Protein AF-0000000083108765 (afdb_homodimer)

Solvent-accessible surface area (backbone atoms only — not comparable to full-atom values): 11760 Å² total; per-residue (Å²): 131,57,72,62,56,26,50,52,50,25,29,51,32,47,40,52,40,37,63,71,65,36,39,59,50,19,48,83,36,72,55,53,65,84,75,46,88,46,57,81,59,52,39,64,34,60,69,62,44,67,76,46,40,84,76,44,55,69,42,57,31,51,49,42,23,50,55,33,4,50,77,40,27,59,67,12,24,50,46,31,43,74,72,68,33,48,18,54,33,48,52,42,67,45,39,56,70,73,57,25,48,34,66,19,41,38,42,64,16,55,74,68,132,131,56,74,62,56,27,49,52,49,25,30,51,32,47,42,51,42,37,62,72,64,37,39,59,49,19,48,84,37,74,56,53,65,85,75,46,90,47,54,82,59,53,38,63,33,59,72,63,44,68,76,45,41,84,77,45,55,70,41,56,31,50,49,43,22,51,52,32,4,50,76,40,26,58,68,13,24,50,46,31,44,75,73,66,34,46,19,54,34,47,52,42,67,43,40,55,70,75,57,24,47,33,66,20,41,38,42,63,17,56,74,68,133

Structure (mmCIF, N/CA/C/O backbone):
data_AF-0000000083108765-model_v1
#
loop_
_entity.id
_entity.type
_entity.pdbx_description
1 polymer 'Uncharacterized protein'
#
loop_
_atom_site.group_PDB
_atom_site.id
_atom_site.type_symbol
_atom_site.label_atom_id
_atom_site.label_alt_id
_atom_site.label_comp_id
_atom_site.label_asym_id
_atom_site.label_entity_id
_atom_site.label_seq_id
_atom_site.pdbx_PDB_ins_code
_atom_site.Cartn_x
_atom_site.Cartn_y
_atom_site.Cartn_z
_atom_site.occupancy
_atom_site.B_iso_or_equiv
_atom_site.auth_seq_id
_atom_site.auth_comp_id
_atom_site.auth_asym_id
_atom_site.auth_atom_id
_atom_site.pdbx_PDB_model_num
ATOM 1 N N . MET A 1 1 ? -8.836 -9.25 18.344 1 46.81 1 MET A N 1
ATOM 2 C CA . MET A 1 1 ? -8.43 -7.918 18.781 1 46.81 1 MET A CA 1
ATOM 3 C C . MET A 1 1 ? -9.578 -6.926 18.641 1 46.81 1 MET A C 1
ATOM 5 O O . MET A 1 1 ? -10.281 -6.91 17.641 1 46.81 1 MET A O 1
ATOM 9 N N . SER A 1 2 ? -9.945 -6.273 19.797 1 53.59 2 SER A N 1
ATOM 10 C CA . SER A 1 2 ? -11.172 -5.48 19.828 1 53.59 2 SER A CA 1
ATOM 11 C C . SER A 1 2 ? -11.109 -4.32 18.844 1 53.59 2 SER A C 1
ATOM 13 O O . SER A 1 2 ? -10.016 -3.861 18.484 1 53.59 2 SER A O 1
ATOM 15 N N . ALA A 1 3 ? -12.141 -4.062 18.203 1 57.69 3 ALA A N 1
ATOM 16 C CA . ALA A 1 3 ? -12.336 -2.893 17.344 1 57.69 3 ALA A CA 1
ATOM 17 C C . ALA A 1 3 ? -11.617 -1.674 17.906 1 57.69 3 ALA A C 1
ATOM 19 O O . ALA A 1 3 ? -11.023 -0.895 17.172 1 57.69 3 ALA A O 1
ATOM 20 N N . ARG A 1 4 ? -11.562 -1.629 19.172 1 54.81 4 ARG A N 1
ATOM 21 C CA . ARG A 1 4 ? -10.953 -0.491 19.859 1 54.81 4 ARG A CA 1
ATOM 22 C C . ARG A 1 4 ? -9.438 -0.51 19.719 1 54.81 4 ARG A C 1
ATOM 24 O O . ARG A 1 4 ? -8.812 0.538 19.531 1 54.81 4 ARG A O 1
ATOM 31 N N . PHE A 1 5 ? -8.883 -1.653 19.891 1 54.59 5 PHE A N 1
ATOM 32 C CA . PHE A 1 5 ? -7.441 -1.816 19.75 1 54.59 5 PHE A CA 1
ATOM 33 C C . PHE A 1 5 ? -6.98 -1.427 18.359 1 54.59 5 PHE A C 1
ATOM 35 O O . PHE A 1 5 ? -5.957 -0.756 18.188 1 54.59 5 PHE A O 1
ATOM 42 N N . TYR A 1 6 ? -7.719 -1.697 17.422 1 59.69 6 TYR A N 1
ATOM 43 C CA . TYR A 1 6 ? -7.402 -1.366 16.031 1 59.69 6 TYR A CA 1
ATOM 44 C C . TYR A 1 6 ? -7.504 0.136 15.789 1 59.69 6 TYR A C 1
ATOM 46 O O . TYR A 1 6 ? -6.66 0.721 15.109 1 59.69 6 TYR A O 1
ATOM 54 N N . ASP A 1 7 ? -8.406 0.619 16.578 1 73.75 7 ASP A N 1
ATOM 55 C CA . ASP A 1 7 ? -8.594 2.059 16.422 1 73.75 7 ASP A CA 1
ATOM 56 C C . ASP A 1 7 ? -7.406 2.832 16.984 1 73.75 7 ASP A C 1
ATOM 58 O O . ASP A 1 7 ? -6.91 3.77 16.359 1 73.75 7 ASP A O 1
ATOM 62 N N . GLU A 1 8 ? -6.953 2.332 18.078 1 80.12 8 GLU A N 1
ATOM 63 C CA . GLU A 1 8 ? -5.828 3.018 18.703 1 80.12 8 GLU A CA 1
ATOM 64 C C . GLU A 1 8 ? -4.543 2.818 17.906 1 80.12 8 GLU A C 1
ATOM 66 O O . GLU A 1 8 ? -3.748 3.748 17.75 1 80.12 8 GLU A O 1
ATOM 71 N N . THR A 1 9 ? -4.402 1.636 17.422 1 83.19 9 THR A N 1
ATOM 72 C CA . THR A 1 9 ? -3.188 1.327 16.672 1 83.19 9 THR A CA 1
ATOM 73 C C . THR A 1 9 ? -3.154 2.1 15.359 1 83.19 9 THR A C 1
ATOM 75 O O . THR A 1 9 ? -2.104 2.598 14.953 1 83.19 9 THR A O 1
ATOM 78 N N . VAL A 1 10 ? -4.336 2.152 1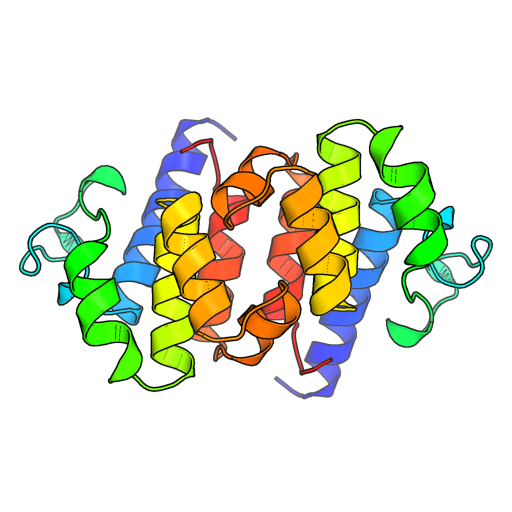4.781 1 85.94 10 VAL A N 1
ATOM 79 C CA . VAL A 1 10 ? -4.406 2.883 13.523 1 85.94 10 VAL A CA 1
ATOM 80 C C . VAL A 1 10 ? -4.137 4.367 13.766 1 85.94 10 VAL A C 1
ATOM 82 O O . VAL A 1 10 ? -3.451 5.02 12.977 1 85.94 10 VAL A O 1
ATOM 85 N N . PHE A 1 11 ? -4.691 4.855 14.875 1 88.75 11 PHE A N 1
ATOM 86 C CA . PHE A 1 11 ? -4.488 6.266 15.18 1 88.75 11 PHE A CA 1
ATOM 87 C C . PHE A 1 11 ? -3.018 6.559 15.445 1 88.75 11 PHE A C 1
ATOM 89 O O . PHE A 1 11 ? -2.49 7.574 14.984 1 88.75 11 PHE A O 1
ATOM 96 N N . GLN A 1 12 ? -2.348 5.73 16.094 1 91.19 12 GLN A N 1
ATOM 97 C CA . GLN A 1 12 ? -0.932 5.938 16.375 1 91.19 12 GLN A CA 1
ATOM 98 C C . GLN A 1 12 ? -0.112 5.945 15.086 1 91.19 12 GLN A C 1
ATOM 100 O O . GLN A 1 12 ? 0.776 6.781 14.914 1 91.19 12 GLN A O 1
ATOM 105 N N . ALA A 1 13 ? -0.396 5.023 14.273 1 92.94 13 ALA A N 1
ATOM 106 C CA . ALA A 1 13 ? 0.299 4.984 12.992 1 92.94 13 ALA A CA 1
ATOM 107 C C . ALA A 1 13 ? 0.001 6.238 12.172 1 92.94 13 ALA A C 1
ATOM 109 O O . ALA A 1 13 ? 0.901 6.809 11.547 1 92.94 13 ALA A O 1
ATOM 110 N N . TRP A 1 14 ? -1.279 6.629 12.203 1 94.75 14 TRP A N 1
ATOM 111 C CA . TRP A 1 14 ? -1.677 7.832 11.484 1 94.75 14 TRP A CA 1
ATOM 112 C C . TRP A 1 14 ? -0.98 9.062 12.047 1 94.75 14 TRP A C 1
ATOM 114 O O . TRP A 1 14 ? -0.473 9.898 11.297 1 94.75 14 TRP A O 1
ATOM 124 N N . GLN A 1 15 ? -0.927 9.156 13.32 1 94.56 15 GLN A N 1
ATOM 125 C CA . GLN A 1 15 ? -0.279 10.273 14 1 94.56 15 GLN A CA 1
ATOM 126 C C . GLN A 1 15 ? 1.201 10.352 13.641 1 94.56 15 GLN A C 1
ATOM 128 O O . GLN A 1 15 ? 1.725 11.438 13.367 1 94.56 15 GLN A O 1
ATOM 133 N N . ARG A 1 16 ? 1.853 9.297 13.664 1 95 16 ARG A N 1
ATOM 134 C CA . ARG A 1 16 ? 3.254 9.242 13.258 1 95 16 ARG A CA 1
ATOM 135 C C . ARG A 1 16 ? 3.426 9.688 11.812 1 95 16 ARG A C 1
ATOM 137 O O . ARG A 1 16 ? 4.352 10.438 11.492 1 95 16 ARG A O 1
ATOM 144 N N . GLY A 1 17 ? 2.521 9.211 10.969 1 97.06 17 GLY A N 1
ATOM 145 C CA . GLY A 1 17 ? 2.549 9.641 9.578 1 97.06 17 GLY A CA 1
ATOM 146 C C . GLY A 1 17 ? 2.416 11.141 9.414 1 97.06 17 GLY A C 1
ATOM 147 O O . GLY A 1 17 ? 3.148 11.758 8.633 1 97.06 17 GLY A O 1
ATOM 148 N N . VAL A 1 18 ? 1.531 11.703 10.188 1 97.25 18 VAL A N 1
ATOM 149 C CA . VAL A 1 18 ? 1.302 13.141 10.133 1 97.25 18 VAL A CA 1
ATOM 150 C C . VAL A 1 18 ? 2.559 13.883 10.586 1 97.25 18 VAL A C 1
ATOM 152 O O . VAL A 1 18 ? 2.943 14.883 9.984 1 97.25 18 VAL A O 1
ATOM 155 N N . GLU A 1 19 ? 3.197 13.367 11.547 1 96.62 19 GLU A N 1
ATOM 156 C CA . GLU A 1 19 ? 4.434 13.977 12.031 1 96.62 19 GLU A CA 1
ATOM 157 C C . GLU A 1 19 ? 5.52 13.953 10.961 1 96.62 19 GLU A C 1
ATOM 159 O O . GLU A 1 19 ? 6.223 14.945 10.766 1 96.62 19 GLU A O 1
ATOM 164 N N . ILE A 1 20 ? 5.621 12.922 10.273 1 97.25 20 ILE A N 1
ATOM 165 C CA . ILE A 1 20 ? 6.66 12.75 9.266 1 97.25 20 ILE A CA 1
ATOM 166 C C . ILE A 1 20 ? 6.312 13.562 8.023 1 97.25 20 ILE A C 1
ATOM 168 O O . ILE A 1 20 ? 7.18 14.234 7.453 1 97.25 20 ILE A O 1
ATOM 172 N N . ALA A 1 21 ? 5.051 13.5 7.578 1 97.69 21 ALA A N 1
ATOM 173 C CA . ALA A 1 21 ? 4.609 14.18 6.359 1 97.69 21 ALA A CA 1
ATOM 174 C C . ALA A 1 21 ? 4.637 15.695 6.531 1 97.69 21 ALA A C 1
ATOM 176 O O . ALA A 1 21 ? 4.828 16.438 5.562 1 97.69 21 ALA A O 1
ATOM 177 N N . GLY A 1 22 ? 4.43 16.156 7.832 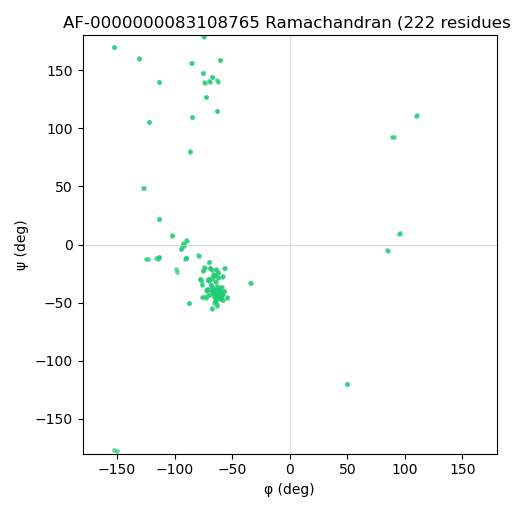1 96.75 22 GLY A N 1
ATOM 178 C CA . GLY A 1 22 ? 4.301 17.562 8.141 1 96.75 22 GLY A CA 1
ATOM 179 C C . GLY A 1 22 ? 2.898 17.953 8.555 1 96.75 22 GLY A C 1
ATOM 180 O O . GLY A 1 22 ? 1.974 17.953 7.742 1 96.75 22 GLY A O 1
ATOM 181 N N . PRO A 1 23 ? 2.746 18.312 9.828 1 96.19 23 PRO A N 1
ATOM 182 C CA . PRO A 1 23 ? 1.417 18.625 10.359 1 96.19 23 PRO A CA 1
ATOM 183 C C . PRO A 1 23 ? 0.715 19.734 9.586 1 96.19 23 PRO A C 1
ATOM 185 O O . PRO A 1 23 ? -0.516 19.812 9.602 1 96.19 23 PRO A O 1
ATOM 188 N N . ARG A 1 24 ? 1.434 20.547 8.859 1 96.25 24 ARG A N 1
ATOM 189 C CA . ARG A 1 24 ? 0.85 21.656 8.117 1 96.25 24 ARG A CA 1
ATOM 190 C C . ARG A 1 24 ? -0.102 21.156 7.039 1 96.25 24 ARG A C 1
ATOM 192 O O . ARG A 1 24 ? -0.976 21.906 6.582 1 96.25 24 ARG A O 1
ATOM 199 N N . TRP A 1 25 ? 0.009 19.953 6.605 1 97.81 25 TRP A N 1
ATOM 200 C CA . TRP A 1 25 ? -0.788 19.391 5.516 1 97.81 25 TRP A CA 1
ATOM 201 C C . TRP A 1 25 ? -2.074 18.766 6.043 1 97.81 25 TRP A C 1
ATOM 203 O O . TRP A 1 25 ? -2.869 18.219 5.273 1 97.81 25 TRP A O 1
ATOM 213 N N . PHE A 1 26 ? -2.32 18.859 7.328 1 97.56 26 PHE A N 1
ATOM 214 C CA . PHE A 1 26 ? -3.451 18.156 7.93 1 97.56 26 PHE A CA 1
ATOM 215 C C . PHE A 1 26 ? -4.262 19.109 8.805 1 97.56 26 PHE A C 1
ATOM 217 O O . PHE A 1 26 ? -3.766 20.156 9.227 1 97.56 26 PHE A O 1
ATOM 224 N N . ALA A 1 27 ? -5.492 18.688 9.047 1 95.69 27 ALA A N 1
ATOM 225 C CA . ALA A 1 27 ? -6.43 19.438 9.867 1 95.69 27 ALA A CA 1
ATOM 226 C C . ALA A 1 27 ? -6.492 20.906 9.422 1 95.69 27 ALA A C 1
ATOM 228 O O . ALA A 1 27 ? -6.785 21.188 8.258 1 95.69 27 ALA A O 1
ATOM 229 N N . ASP A 1 28 ? -6.18 21.859 10.266 1 93.88 28 ASP A N 1
ATOM 230 C CA . ASP A 1 28 ? -6.199 23.281 9.898 1 93.88 28 ASP A CA 1
ATOM 231 C C . ASP A 1 28 ? -4.785 23.797 9.648 1 93.88 28 ASP A C 1
ATOM 233 O O . ASP A 1 28 ? -4.59 24.984 9.414 1 93.88 28 ASP A O 1
ATOM 237 N N . GLY A 1 29 ? -3.857 22.922 9.633 1 92.62 29 GLY A N 1
ATOM 238 C CA . GLY A 1 29 ? -2.471 23.281 9.383 1 92.62 29 GLY A CA 1
ATOM 239 C C . GLY A 1 29 ? -1.739 23.75 10.625 1 92.62 29 GLY A C 1
ATOM 240 O O . GLY A 1 29 ? -0.524 23.953 10.594 1 92.62 29 GLY A O 1
ATOM 241 N N . GLN A 1 30 ? -2.436 23.859 11.719 1 90 30 GLN A N 1
ATOM 242 C CA . GLN A 1 30 ? -1.841 24.391 12.938 1 90 30 GLN A CA 1
ATOM 243 C C . GLN A 1 30 ? -1.987 23.422 14.102 1 90 30 GLN A C 1
ATOM 245 O O . GLN A 1 30 ? -1.311 23.547 15.125 1 90 30 GLN A O 1
ATOM 250 N N . THR A 1 31 ? -2.818 22.438 13.859 1 87 31 THR A N 1
ATOM 251 C CA . THR A 1 31 ? -3.09 21.469 14.914 1 87 31 THR A CA 1
ATOM 252 C C . THR A 1 31 ? -1.891 20.547 15.117 1 87 31 THR A C 1
ATOM 254 O O . THR A 1 31 ? -1.344 20 14.156 1 87 31 THR A O 1
ATOM 257 N N . SER A 1 32 ? -1.481 20.484 16.297 1 89.12 32 SER A N 1
ATOM 258 C CA . SER A 1 32 ? -0.425 19.531 16.625 1 89.12 32 SER A CA 1
ATOM 259 C C . SER A 1 32 ? -0.953 18.109 16.641 1 89.12 32 SER A C 1
ATOM 261 O O . SER A 1 32 ? -2.031 17.844 17.172 1 89.12 32 SER A O 1
ATOM 263 N N . PRO A 1 33 ? -0.128 17.203 16.078 1 89.19 33 PRO A N 1
ATOM 264 C CA . PRO A 1 33 ? -0.551 15.797 16.109 1 89.19 33 PRO A CA 1
ATOM 265 C C . PRO A 1 33 ? -0.78 15.281 17.531 1 89.19 33 PRO A C 1
ATOM 267 O O . PRO A 1 33 ? -1.647 14.438 17.75 1 89.19 33 PRO A O 1
ATOM 270 N N . ASP A 1 34 ? -0.105 15.852 18.453 1 90.06 34 ASP A N 1
ATOM 271 C CA . ASP A 1 34 ? -0.181 15.383 19.844 1 90.06 34 ASP A CA 1
ATOM 272 C C . ASP A 1 34 ? -1.509 15.773 20.484 1 90.06 34 ASP A C 1
ATOM 274 O O . ASP A 1 34 ? -1.932 15.172 21.469 1 90.06 34 ASP A O 1
ATOM 278 N N . SER A 1 35 ? -2.129 16.719 19.938 1 89.75 35 SER A N 1
ATOM 279 C CA . SER A 1 35 ? -3.379 17.203 20.516 1 89.75 35 SER A CA 1
ATOM 280 C C . SER A 1 35 ? -4.578 16.453 19.938 1 89.75 35 SER A C 1
ATOM 282 O O . SER A 1 35 ? -5.691 16.578 20.453 1 89.75 35 SER A O 1
ATOM 284 N N . ALA A 1 36 ? -4.336 15.727 18.906 1 89.62 36 ALA A N 1
ATOM 285 C CA . ALA A 1 36 ? -5.418 14.984 18.266 1 89.62 36 ALA A CA 1
ATOM 286 C C . ALA A 1 36 ? -5.809 13.758 19.078 1 89.62 36 ALA A C 1
ATOM 288 O O . ALA A 1 36 ? -4.961 13.148 19.734 1 89.62 36 ALA A O 1
ATOM 289 N N . THR A 1 37 ? -7.102 13.461 18.984 1 87 37 THR A N 1
ATOM 290 C CA . THR A 1 37 ? -7.594 12.32 19.75 1 87 37 THR A CA 1
ATOM 291 C C . THR A 1 37 ? -8.039 11.203 18.812 1 87 37 THR A C 1
ATOM 293 O O . THR A 1 37 ? -8.328 10.086 19.25 1 87 37 THR A O 1
ATOM 296 N N . SER A 1 38 ? -8.117 11.531 17.562 1 86.25 38 SER A N 1
ATOM 297 C CA . SER A 1 38 ? -8.43 10.531 16.547 1 86.25 38 SER A CA 1
ATOM 298 C C . SER A 1 38 ? -7.852 10.914 15.195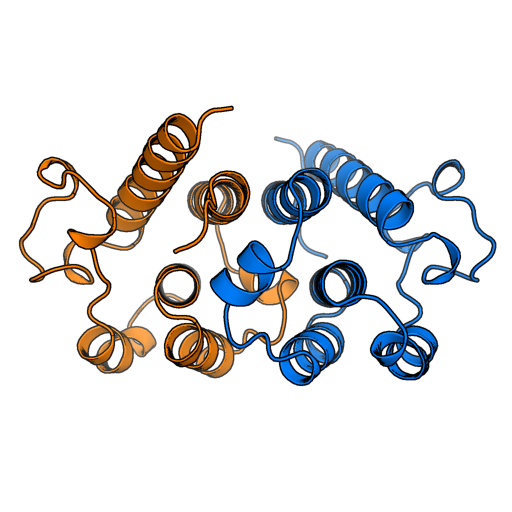 1 86.25 38 SER A C 1
ATOM 300 O O . SER A 1 38 ? -7.406 12.055 15.008 1 86.25 38 SER A O 1
ATOM 302 N N . LYS A 1 39 ? -7.918 9.961 14.281 1 84.12 39 LYS A N 1
ATOM 303 C CA . LYS A 1 39 ? -7.438 10.219 12.922 1 84.12 39 LYS A CA 1
ATOM 304 C C . LYS A 1 39 ? -8.297 11.273 12.227 1 84.12 39 LYS A C 1
ATOM 306 O O . LYS A 1 39 ? -7.805 12.016 11.375 1 84.12 39 LYS A O 1
ATOM 311 N N . TRP A 1 40 ? -9.594 11.43 12.617 1 88.56 40 TRP A N 1
ATOM 312 C CA . TRP A 1 40 ? -10.5 12.375 11.992 1 88.56 40 TRP A CA 1
ATOM 313 C C . TRP A 1 40 ? -10.109 13.812 12.32 1 88.56 40 TRP A C 1
ATOM 315 O O . TRP A 1 40 ? -10.406 14.734 11.562 1 88.56 40 TRP A O 1
ATOM 325 N N . ASP A 1 41 ? -9.359 13.914 13.383 1 91.5 41 ASP A N 1
ATOM 326 C CA . ASP A 1 41 ? -8.867 15.227 13.781 1 91.5 41 ASP A CA 1
ATOM 327 C C . ASP A 1 41 ? -7.676 15.656 12.93 1 91.5 41 ASP A C 1
ATOM 329 O O . ASP A 1 41 ? -7.27 16.812 12.961 1 91.5 41 ASP A O 1
ATOM 333 N N . LEU A 1 42 ? -7.168 14.703 12.133 1 94.06 42 LEU A N 1
ATOM 334 C CA . LEU A 1 42 ? -5.977 14.945 11.328 1 94.06 42 LEU A CA 1
ATOM 335 C C . LEU A 1 42 ? -6.23 14.609 9.859 1 94.06 42 LEU A C 1
ATOM 337 O O . LEU A 1 42 ? -5.441 13.898 9.234 1 94.06 42 LEU A O 1
ATOM 341 N N . SER A 1 43 ? -7.344 15.141 9.398 1 95.69 43 SER A N 1
ATOM 342 C CA . SER A 1 43 ? -7.688 14.938 7.992 1 95.69 43 SER A CA 1
ATOM 343 C C . SER A 1 43 ? -6.746 15.711 7.078 1 95.69 43 SER A C 1
ATOM 345 O O . SER A 1 43 ? -6.367 16.844 7.383 1 95.69 43 SER A O 1
ATOM 347 N N . PRO A 1 44 ? -6.348 15.102 5.938 1 97.56 44 PRO A N 1
ATOM 348 C CA . PRO A 1 44 ? -5.461 15.812 5.012 1 97.56 44 PRO A CA 1
ATOM 349 C C . PRO A 1 44 ? -6.137 17.016 4.352 1 97.56 44 PRO A C 1
ATOM 351 O O . PRO A 1 44 ? -7.328 16.953 4.031 1 97.56 44 PRO A O 1
ATOM 354 N N . ARG A 1 45 ? -5.371 18.031 4.152 1 97.69 45 ARG A N 1
ATOM 355 C CA . ARG A 1 45 ? -5.801 19.188 3.393 1 97.69 45 ARG A CA 1
ATOM 356 C C . ARG A 1 45 ? -5.566 19 1.898 1 97.69 45 ARG A C 1
ATOM 358 O O . ARG A 1 45 ? -4.664 19.609 1.32 1 97.69 45 ARG A O 1
ATOM 365 N N . VAL A 1 46 ? -6.438 18.297 1.288 1 98 46 VAL A N 1
ATOM 366 C CA . VAL A 1 46 ? -6.242 17.734 -0.043 1 98 46 VAL A CA 1
ATOM 367 C C . VAL A 1 46 ? -5.992 18.859 -1.049 1 98 46 VAL A C 1
ATOM 369 O O . VAL A 1 46 ? -5.078 18.766 -1.871 1 98 46 VAL A O 1
ATOM 372 N N . ASP A 1 47 ? -6.785 19.922 -0.996 1 97.31 47 ASP A N 1
ATOM 373 C CA . ASP A 1 47 ? -6.637 21.016 -1.963 1 97.31 47 ASP A CA 1
ATOM 374 C C . ASP A 1 47 ? -5.273 21.688 -1.823 1 97.31 47 ASP A C 1
ATOM 376 O O . ASP A 1 47 ? -4.617 21.984 -2.824 1 97.31 47 ASP A O 1
ATOM 380 N N . GLU A 1 48 ? -4.895 21.891 -0.624 1 97.56 48 GLU A N 1
ATOM 381 C CA . GLU A 1 48 ? -3.586 22.484 -0.387 1 97.56 48 GLU A CA 1
ATOM 382 C C . GLU A 1 48 ? -2.459 21.562 -0.822 1 97.56 48 GLU A C 1
ATOM 384 O O . GLU A 1 48 ? -1.473 22 -1.414 1 97.56 48 GLU A O 1
ATOM 389 N N . ILE A 1 49 ? -2.602 20.328 -0.532 1 98.31 49 ILE A N 1
ATOM 390 C CA . ILE A 1 49 ? -1.603 19.328 -0.904 1 98.31 49 ILE A CA 1
ATOM 391 C C . ILE A 1 49 ? -1.486 19.25 -2.426 1 98.31 49 ILE A C 1
ATOM 393 O O . ILE A 1 49 ? -0.381 19.281 -2.971 1 98.31 49 ILE A O 1
ATOM 397 N N . ARG A 1 50 ? -2.578 19.219 -3.072 1 98 50 ARG A N 1
ATOM 398 C CA . ARG A 1 50 ? -2.6 19.141 -4.527 1 98 50 ARG A CA 1
ATOM 399 C C . ARG A 1 50 ? -1.838 20.312 -5.152 1 98 50 ARG A C 1
ATOM 401 O O . ARG A 1 50 ? -1.1 20.125 -6.121 1 98 50 ARG A O 1
ATOM 408 N N . SER A 1 51 ? -2.002 21.484 -4.582 1 97.44 51 SER A N 1
ATOM 409 C CA . SER A 1 51 ? -1.396 22.688 -5.137 1 97.44 51 SER A CA 1
ATOM 410 C C . SER A 1 51 ? 0.101 22.734 -4.848 1 97.44 51 SER A C 1
ATOM 412 O O . SER A 1 51 ? 0.867 23.328 -5.605 1 97.44 51 SER A O 1
ATOM 414 N N . ALA A 1 52 ? 0.547 22.047 -3.844 1 96.94 52 ALA A N 1
ATOM 415 C CA . ALA A 1 52 ? 1.906 22.25 -3.355 1 96.94 52 ALA A CA 1
ATOM 416 C C . ALA A 1 52 ? 2.768 21.016 -3.564 1 96.94 52 ALA A C 1
ATOM 418 O O . ALA A 1 52 ? 3.994 21.078 -3.457 1 96.94 52 ALA A O 1
ATOM 419 N N . ILE A 1 53 ? 2.184 19.875 -3.902 1 97.12 53 ILE A N 1
ATOM 420 C CA . ILE A 1 53 ? 2.873 18.594 -3.824 1 97.12 53 ILE A CA 1
ATOM 421 C C . ILE A 1 53 ? 4.016 18.547 -4.836 1 97.12 53 ILE A C 1
ATOM 423 O O . ILE A 1 53 ? 5.039 17.906 -4.605 1 97.12 53 ILE A O 1
ATOM 427 N N . GLY A 1 54 ? 3.924 19.297 -5.871 1 95.81 54 GLY A N 1
ATOM 428 C CA . GLY A 1 54 ? 4.949 19.359 -6.898 1 95.81 54 GLY A CA 1
ATOM 429 C C . GLY A 1 54 ? 6.223 20.031 -6.434 1 95.81 54 GLY A C 1
ATOM 430 O O . GLY A 1 54 ? 7.273 19.906 -7.07 1 95.81 54 GLY A O 1
ATOM 431 N N . TRP A 1 55 ? 6.211 20.766 -5.301 1 96.25 55 TRP A N 1
ATOM 432 C CA . TRP A 1 55 ? 7.371 21.469 -4.762 1 96.25 55 TRP A CA 1
ATOM 433 C C . TRP A 1 55 ? 8.148 20.578 -3.801 1 96.25 55 TRP A C 1
ATOM 435 O O . TRP A 1 55 ? 9.281 20.891 -3.428 1 96.25 55 TRP A O 1
ATOM 445 N N . LEU A 1 56 ? 7.629 19.469 -3.393 1 97.44 56 LEU A N 1
ATOM 446 C CA . LEU A 1 56 ? 8.242 18.578 -2.422 1 97.44 56 LEU A CA 1
ATOM 447 C C . LEU A 1 56 ? 9.211 17.609 -3.107 1 97.44 56 LEU A C 1
ATOM 449 O O . LEU A 1 56 ? 9.109 17.391 -4.316 1 97.44 56 LEU A O 1
ATOM 453 N N . SER A 1 57 ? 10.172 17.109 -2.322 1 97.38 57 SER A N 1
ATOM 454 C CA . SER A 1 57 ? 11.016 16.047 -2.869 1 97.38 57 SER A CA 1
ATOM 455 C C . SER A 1 57 ? 10.188 14.82 -3.256 1 97.38 57 SER A C 1
ATOM 457 O O . SER A 1 57 ? 9.062 14.648 -2.773 1 97.38 57 SER A O 1
ATOM 459 N N . SER A 1 58 ? 10.688 14.039 -4.078 1 96.5 58 SER A N 1
ATOM 460 C CA . SER A 1 58 ? 9.969 12.859 -4.566 1 96.5 58 SER A CA 1
ATOM 461 C C . SER A 1 58 ? 9.492 11.992 -3.408 1 96.5 58 SER A C 1
ATOM 463 O O . SER A 1 58 ? 8.336 11.562 -3.385 1 96.5 58 SER A O 1
ATOM 465 N N . GLY A 1 59 ? 10.375 11.719 -2.385 1 97.31 59 GLY A N 1
ATOM 466 C CA . GLY A 1 59 ?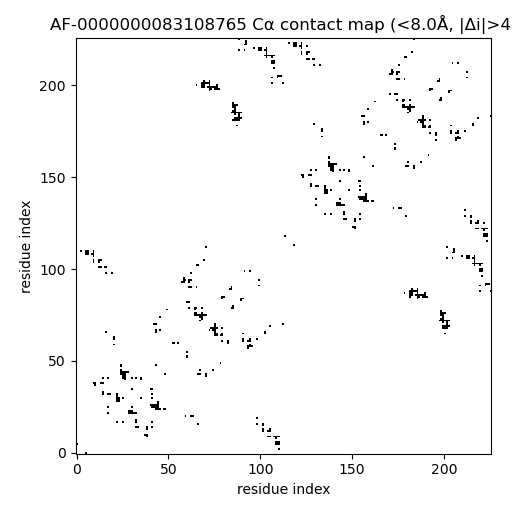 10.016 10.898 -1.237 1 97.31 59 GLY A CA 1
ATOM 467 C C . GLY A 1 59 ? 8.945 11.531 -0.366 1 97.31 59 GLY A C 1
ATOM 468 O O . GLY A 1 59 ? 8.023 10.844 0.088 1 97.31 59 GLY A O 1
ATOM 469 N N . GLU A 1 60 ? 9.102 12.828 -0.153 1 98.44 60 GLU A N 1
ATOM 470 C CA . GLU A 1 60 ? 8.117 13.539 0.653 1 98.44 60 GLU A CA 1
ATOM 471 C C . GLU A 1 60 ? 6.754 13.578 -0.039 1 98.44 60 GLU A C 1
ATOM 473 O O . GLU A 1 60 ? 5.723 13.336 0.594 1 98.44 60 GLU A O 1
ATOM 478 N N . ALA A 1 61 ? 6.793 13.867 -1.317 1 98.75 61 ALA A N 1
ATOM 479 C CA . ALA A 1 61 ? 5.559 13.945 -2.098 1 98.75 61 ALA A CA 1
ATOM 480 C C . ALA A 1 61 ? 4.848 12.602 -2.145 1 98.75 61 ALA A C 1
ATOM 482 O O . ALA A 1 61 ? 3.639 12.516 -1.921 1 98.75 61 ALA A O 1
ATOM 483 N N . MET A 1 62 ? 5.57 11.562 -2.357 1 98.62 62 MET A N 1
ATOM 484 C CA . MET A 1 62 ? 5.004 10.219 -2.443 1 98.62 62 MET A CA 1
ATOM 485 C C . MET A 1 62 ? 4.383 9.805 -1.114 1 98.62 62 MET A C 1
ATOM 487 O O . MET A 1 62 ? 3.291 9.234 -1.085 1 98.62 62 MET A O 1
ATOM 491 N N . PHE A 1 63 ? 5.105 10.117 -0.077 1 98.56 63 PHE A N 1
ATOM 492 C CA . PHE A 1 63 ? 4.598 9.758 1.24 1 98.56 63 PHE A CA 1
ATOM 493 C C . PHE A 1 63 ? 3.301 10.5 1.543 1 98.56 63 PHE A C 1
ATOM 495 O O . PHE A 1 63 ? 2.332 9.898 2.014 1 98.56 63 PHE A O 1
ATOM 502 N N . LEU A 1 64 ? 3.33 11.766 1.292 1 98.75 64 LEU A N 1
ATOM 503 C CA . LEU A 1 64 ? 2.146 12.586 1.538 1 98.75 64 LEU A CA 1
ATOM 504 C C . LEU A 1 64 ? 0.962 12.086 0.717 1 98.75 64 LEU A C 1
ATOM 506 O O . LEU A 1 64 ? -0.146 11.945 1.238 1 98.75 64 LEU A O 1
ATOM 510 N N . ALA A 1 65 ? 1.184 11.781 -0.543 1 98.75 65 ALA A N 1
ATOM 511 C CA . ALA A 1 65 ? 0.128 11.242 -1.396 1 98.75 65 ALA A CA 1
ATOM 512 C C . ALA A 1 65 ? -0.391 9.914 -0.854 1 98.75 65 ALA A C 1
ATOM 514 O O . ALA A 1 65 ? -1.594 9.648 -0.893 1 98.75 65 ALA A O 1
ATOM 515 N N . ALA A 1 66 ? 0.5 9.07 -0.379 1 98.38 66 ALA A N 1
ATOM 516 C CA . ALA A 1 66 ? 0.104 7.793 0.208 1 98.38 66 ALA A CA 1
ATOM 517 C C . ALA A 1 66 ? -0.762 8.008 1.447 1 98.38 66 ALA A C 1
ATOM 519 O O . ALA A 1 66 ? -1.773 7.324 1.628 1 98.38 66 ALA A O 1
ATOM 520 N N . MET A 1 67 ? -0.383 8.961 2.297 1 97.88 67 MET A N 1
ATOM 521 C CA . MET A 1 67 ? -1.196 9.297 3.461 1 97.88 67 MET A CA 1
ATOM 522 C C . MET A 1 67 ? -2.598 9.727 3.039 1 97.88 67 MET A C 1
ATOM 524 O O . MET A 1 67 ? -3.592 9.234 3.576 1 97.88 67 MET A O 1
ATOM 528 N N . VAL A 1 68 ? -2.662 10.578 2.094 1 97.88 68 VAL A N 1
ATOM 529 C CA . VAL A 1 68 ? -3.959 11.039 1.608 1 97.88 68 VAL A CA 1
ATOM 530 C C . VAL A 1 68 ? -4.77 9.852 1.092 1 97.88 68 VAL A C 1
ATOM 532 O O . VAL A 1 68 ? -5.965 9.742 1.368 1 97.88 68 VAL A O 1
ATOM 535 N N . SER A 1 69 ? -4.137 8.969 0.371 1 96.94 69 SER A N 1
ATOM 536 C CA . SER A 1 69 ? -4.812 7.848 -0.268 1 96.94 69 SER A CA 1
ATOM 537 C C . SER A 1 69 ? -5.395 6.891 0.768 1 96.94 69 SER A C 1
ATOM 539 O O . SER A 1 69 ? -6.363 6.184 0.491 1 96.94 69 SER A O 1
ATOM 541 N N . PHE A 1 70 ? -4.805 6.848 2 1 95.12 70 PHE A N 1
ATOM 542 C CA . PHE A 1 70 ? -5.352 6.023 3.07 1 95.12 70 PHE A CA 1
ATOM 543 C C . PHE A 1 70 ? -6.582 6.68 3.686 1 95.12 70 PHE A C 1
ATOM 545 O O . PHE A 1 70 ? -7.461 5.992 4.215 1 95.12 70 PHE A O 1
ATOM 552 N N . TYR A 1 71 ? -6.559 7.992 3.654 1 93.56 71 TYR A N 1
ATOM 553 C CA . TYR A 1 71 ? -7.672 8.719 4.254 1 93.56 71 TYR A CA 1
ATOM 554 C C . TYR A 1 71 ? -8.797 8.922 3.242 1 93.56 71 TYR A C 1
ATOM 556 O O . TYR A 1 71 ? -9.969 8.703 3.559 1 93.56 71 TYR A O 1
ATOM 564 N N . ASN A 1 72 ? -8.398 9.422 2.088 1 93.88 72 ASN A N 1
ATOM 565 C CA . ASN A 1 72 ? -9.258 9.648 0.933 1 93.88 72 ASN A CA 1
ATOM 566 C C . ASN A 1 72 ? -8.766 8.891 -0.295 1 93.88 72 ASN A C 1
ATOM 568 O O . ASN A 1 72 ? -7.867 9.359 -1.001 1 93.88 72 ASN A O 1
ATOM 572 N N . SER A 1 73 ? -9.445 7.855 -0.621 1 94.44 73 SER A N 1
ATOM 573 C CA . SER A 1 73 ? -8.945 6.945 -1.645 1 94.44 73 SER A CA 1
ATOM 574 C C . SER A 1 73 ? -8.844 7.637 -3 1 94.44 73 SER A C 1
ATOM 576 O O . SER A 1 73 ? -7.785 7.625 -3.631 1 94.44 73 SER A O 1
ATOM 578 N N . GLU A 1 74 ? -9.844 8.258 -3.482 1 96 74 GLU A N 1
ATOM 579 C CA . GLU A 1 74 ? -9.914 8.766 -4.852 1 96 74 GLU A CA 1
ATOM 580 C C . GLU A 1 74 ? -8.922 9.906 -5.062 1 96 74 GLU A C 1
ATOM 582 O O . GLU A 1 74 ? -8.016 9.805 -5.891 1 96 74 GLU A O 1
ATOM 587 N N . PRO A 1 75 ? -8.984 10.93 -4.258 1 96.88 75 PRO A N 1
ATOM 588 C CA . PRO A 1 75 ? -8 11.992 -4.504 1 96.88 75 PRO A CA 1
ATOM 589 C C . PRO A 1 75 ? -6.574 11.555 -4.184 1 96.88 75 PRO A C 1
ATOM 591 O O . PRO A 1 75 ? -5.629 11.992 -4.844 1 96.88 75 PRO A O 1
ATOM 594 N N . GLY A 1 76 ? -6.422 10.727 -3.164 1 97.69 76 GLY A N 1
ATOM 595 C CA . GLY A 1 76 ? -5.102 10.195 -2.863 1 97.69 76 GLY A CA 1
ATOM 596 C C . GLY A 1 76 ? -4.527 9.352 -3.986 1 97.69 76 GLY A C 1
ATOM 597 O O . GLY A 1 76 ? -3.338 9.453 -4.297 1 97.69 76 GLY A O 1
ATOM 598 N N . GLY A 1 77 ? -5.398 8.562 -4.57 1 97.19 77 GLY A N 1
ATOM 599 C CA . GLY A 1 77 ? -4.973 7.781 -5.723 1 97.19 77 GLY A CA 1
ATOM 600 C C . GLY A 1 77 ? -4.586 8.641 -6.91 1 97.19 77 GLY A C 1
ATOM 601 O O . GLY A 1 77 ? -3.623 8.336 -7.617 1 97.19 77 GLY A O 1
ATOM 602 N N . GLU A 1 78 ? -5.312 9.672 -7.129 1 97.31 78 GLU A N 1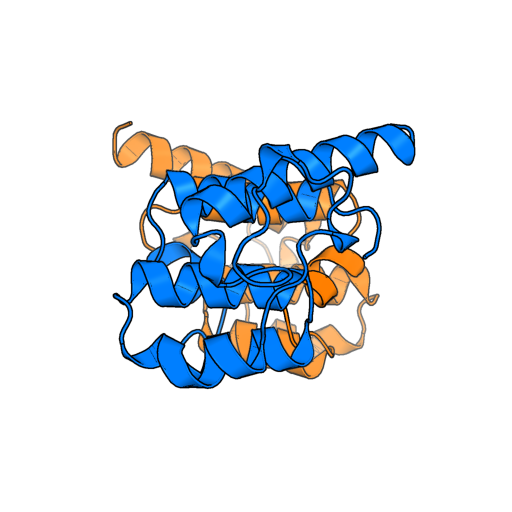
ATOM 603 C CA . GLU A 1 78 ? -4.984 10.609 -8.195 1 97.31 78 GLU A CA 1
ATOM 604 C C . GLU A 1 78 ? -3.623 11.25 -7.969 1 97.31 78 GLU A C 1
ATOM 606 O O . GLU A 1 78 ? -2.838 11.406 -8.906 1 97.31 78 GLU A O 1
ATOM 611 N N . LEU A 1 79 ? -3.402 11.633 -6.742 1 98.31 79 LEU A N 1
ATOM 612 C CA . LEU A 1 79 ? -2.113 12.227 -6.406 1 98.31 79 LEU A CA 1
ATOM 613 C C . LEU A 1 79 ? -0.978 11.242 -6.652 1 98.31 79 LEU A C 1
ATOM 615 O O . LEU A 1 79 ? 0.046 11.602 -7.238 1 98.31 79 LEU A O 1
ATOM 619 N N . LEU A 1 80 ? -1.168 9.992 -6.254 1 98.19 80 LEU A N 1
ATOM 620 C CA . LEU A 1 80 ? -0.156 8.961 -6.457 1 98.19 80 LEU A CA 1
ATOM 621 C C . LEU A 1 80 ? 0.154 8.789 -7.941 1 98.19 80 LEU A C 1
ATOM 623 O O . LEU A 1 80 ? 1.321 8.766 -8.336 1 98.19 80 LEU A O 1
ATOM 627 N N . ARG A 1 81 ? -0.847 8.758 -8.734 1 96.94 81 ARG A N 1
ATOM 628 C CA . ARG A 1 81 ? -0.658 8.578 -10.172 1 96.94 81 ARG A CA 1
ATOM 629 C C . ARG A 1 81 ? 0.023 9.797 -10.789 1 96.94 81 ARG A C 1
ATOM 631 O O . ARG A 1 81 ? 0.856 9.664 -11.688 1 96.94 81 ARG A O 1
ATOM 638 N N . SER A 1 82 ? -0.365 10.953 -10.336 1 97.12 82 SER A N 1
ATOM 639 C CA . SER A 1 82 ? 0.24 12.164 -10.867 1 97.12 82 SER A CA 1
ATOM 640 C C . SER A 1 82 ? 1.737 12.211 -10.578 1 97.12 82 SER A C 1
ATOM 642 O O . SER A 1 82 ? 2.49 12.883 -11.281 1 97.12 82 SER A O 1
ATOM 644 N N . LEU A 1 83 ? 2.139 11.484 -9.531 1 98 83 LEU A N 1
ATOM 645 C CA . LEU A 1 83 ? 3.547 11.438 -9.148 1 98 83 LEU A CA 1
ATOM 646 C C . LEU A 1 83 ? 4.254 10.258 -9.805 1 98 83 LEU A C 1
ATOM 648 O O . LEU A 1 83 ? 5.418 9.992 -9.516 1 98 83 LEU A O 1
ATOM 652 N N . GLY A 1 84 ? 3.541 9.516 -10.594 1 96.69 84 GLY A N 1
ATOM 653 C CA . GLY A 1 84 ? 4.133 8.43 -11.352 1 96.69 84 GLY A CA 1
ATOM 654 C C . GLY A 1 84 ? 4.016 7.082 -10.656 1 96.69 84 GLY A C 1
ATOM 655 O O . GLY A 1 84 ? 4.637 6.105 -11.078 1 96.69 84 GLY A O 1
ATOM 656 N N . ALA A 1 85 ? 3.236 7 -9.547 1 96.81 85 ALA A N 1
ATOM 657 C CA . ALA A 1 85 ? 3.014 5.711 -8.891 1 96.81 85 ALA A CA 1
ATOM 658 C C . ALA A 1 85 ? 1.868 4.949 -9.555 1 96.81 85 ALA A C 1
ATOM 660 O O . ALA A 1 85 ? 0.698 5.289 -9.359 1 96.81 85 ALA A O 1
ATOM 661 N N . ASN A 1 86 ? 2.234 3.893 -10.234 1 94.62 86 ASN A N 1
ATOM 662 C CA . ASN A 1 86 ? 1.229 3.084 -10.914 1 94.62 86 ASN A CA 1
ATOM 663 C C . ASN A 1 86 ? 0.841 1.861 -10.086 1 94.62 86 ASN A C 1
ATOM 665 O O . ASN A 1 86 ? -0.253 1.318 -10.25 1 94.62 86 ASN A O 1
ATOM 669 N N . GLY A 1 87 ? 1.701 1.485 -9.25 1 94.25 87 GLY A N 1
ATOM 670 C CA . GLY A 1 87 ? 1.479 0.34 -8.383 1 94.25 87 GLY A CA 1
ATOM 671 C C . GLY A 1 87 ? 2.197 0.453 -7.051 1 94.25 87 GLY A C 1
ATOM 672 O O . GLY A 1 87 ? 2.926 1.419 -6.812 1 94.25 87 GLY A O 1
ATOM 673 N N . LEU A 1 88 ? 2.09 -0.551 -6.238 1 95.56 88 LEU A N 1
ATOM 674 C CA . LEU A 1 88 ? 2.568 -0.531 -4.859 1 95.56 88 LEU A CA 1
ATOM 675 C C . LEU A 1 88 ? 4.094 -0.521 -4.816 1 95.56 88 LEU A C 1
ATOM 677 O O . LEU A 1 88 ? 4.688 0.079 -3.916 1 95.56 88 LEU A O 1
ATOM 681 N N . SER A 1 89 ? 4.762 -1.089 -5.773 1 94.25 89 SER A N 1
ATOM 682 C CA . SER A 1 89 ? 6.223 -1.097 -5.777 1 94.25 89 SER A CA 1
ATOM 683 C C . SER A 1 89 ? 6.781 0.306 -5.988 1 94.25 89 SER A C 1
ATOM 685 O O . SER A 1 89 ? 7.828 0.651 -5.438 1 94.25 89 SER A O 1
ATOM 687 N N . ASP A 1 90 ? 6.094 1.082 -6.812 1 95.69 90 ASP A N 1
ATOM 688 C CA . ASP A 1 90 ? 6.535 2.451 -7.059 1 95.69 90 ASP A CA 1
ATOM 689 C C . ASP A 1 90 ? 6.496 3.279 -5.777 1 95.69 90 ASP A C 1
ATOM 691 O O . ASP A 1 90 ? 7.383 4.105 -5.539 1 95.69 90 ASP A O 1
ATOM 695 N N . ILE A 1 91 ? 5.434 3.041 -5 1 96.38 91 ILE A N 1
ATOM 696 C CA . ILE A 1 91 ? 5.297 3.75 -3.732 1 96.38 91 ILE A CA 1
ATOM 697 C C . ILE A 1 91 ? 6.418 3.334 -2.785 1 96.38 91 ILE A C 1
ATOM 699 O O . ILE A 1 91 ? 7.152 4.184 -2.27 1 96.38 91 ILE A O 1
ATOM 703 N N . ALA A 1 92 ? 6.605 2.066 -2.633 1 94 92 ALA A N 1
ATOM 704 C CA . ALA A 1 92 ? 7.609 1.546 -1.708 1 94 92 ALA A CA 1
ATOM 705 C C . ALA A 1 92 ? 9.008 2.006 -2.104 1 94 92 ALA A C 1
ATOM 707 O O . ALA A 1 92 ? 9.82 2.359 -1.244 1 94 92 ALA A O 1
ATOM 708 N N . ALA A 1 93 ? 9.281 2.047 -3.348 1 92.62 93 ALA A N 1
ATOM 709 C CA . ALA A 1 93 ? 10.609 2.379 -3.867 1 92.62 93 ALA A CA 1
ATOM 710 C C . ALA A 1 93 ? 10.953 3.84 -3.592 1 92.62 93 ALA A C 1
ATOM 712 O O . ALA A 1 93 ? 12.125 4.203 -3.529 1 92.62 93 ALA A O 1
ATOM 713 N N . SER A 1 94 ? 9.953 4.629 -3.369 1 95.06 94 SER A N 1
ATOM 714 C CA . SER A 1 94 ? 10.156 6.07 -3.25 1 95.06 94 SER A CA 1
ATOM 715 C C . SER A 1 94 ? 10.32 6.484 -1.792 1 95.06 94 SER A C 1
ATOM 717 O O . SER A 1 94 ? 10.641 7.641 -1.503 1 95.06 94 SER A O 1
ATOM 719 N N . LEU A 1 95 ? 10.18 5.535 -0.866 1 95.81 95 LEU A N 1
ATOM 720 C CA . LEU A 1 95 ? 10.086 5.891 0.546 1 95.81 95 LEU A CA 1
ATOM 721 C C . LEU A 1 95 ? 11.305 5.379 1.313 1 95.81 95 LEU A C 1
ATOM 723 O O . LEU A 1 95 ? 11.828 4.305 1.015 1 95.81 95 LEU A O 1
ATOM 727 N N . ASP A 1 96 ? 11.766 6.207 2.217 1 94.19 96 ASP A N 1
ATOM 728 C CA . ASP A 1 96 ? 12.766 5.723 3.16 1 94.19 96 ASP A CA 1
ATOM 729 C C . ASP A 1 96 ? 12.133 4.816 4.215 1 94.19 96 ASP A C 1
ATOM 731 O O . ASP A 1 96 ? 10.922 4.594 4.207 1 94.19 96 ASP A O 1
ATOM 735 N N . GLU A 1 97 ? 12.914 4.285 5.117 1 91.69 97 GLU A N 1
ATOM 736 C CA . GLU A 1 97 ? 12.492 3.238 6.047 1 91.69 97 GLU A CA 1
ATOM 737 C C . GLU A 1 97 ? 11.398 3.736 6.984 1 91.69 97 GLU A C 1
ATOM 739 O O . GLU A 1 97 ? 10.422 3.027 7.242 1 91.69 97 GLU A O 1
ATOM 744 N N . SER A 1 98 ? 11.57 4.93 7.57 1 94.38 98 SER A N 1
ATOM 745 C CA . SER A 1 98 ? 10.586 5.465 8.508 1 94.38 98 SER A CA 1
ATOM 746 C C . SER A 1 98 ? 9.227 5.641 7.848 1 94.38 98 SER A C 1
ATOM 748 O O . SER A 1 98 ? 8.195 5.336 8.453 1 94.38 98 SER A O 1
ATOM 750 N N . ARG A 1 99 ? 9.188 6.098 6.617 1 96.62 99 ARG A N 1
ATOM 751 C CA . ARG A 1 99 ? 7.953 6.281 5.863 1 96.62 99 ARG A CA 1
ATOM 752 C C . ARG A 1 99 ? 7.348 4.941 5.465 1 96.62 99 ARG A C 1
ATOM 754 O O . ARG A 1 99 ? 6.133 4.75 5.551 1 96.62 99 ARG A O 1
ATOM 761 N N . ARG A 1 100 ? 8.211 4.023 5.113 1 95.31 100 ARG A N 1
ATOM 762 C CA . ARG A 1 100 ? 7.723 2.688 4.789 1 95.31 100 ARG A CA 1
ATOM 763 C C . ARG A 1 100 ? 7.07 2.035 6 1 95.31 100 ARG A C 1
ATOM 765 O O . ARG A 1 100 ? 6.078 1.313 5.867 1 95.31 100 ARG A O 1
ATOM 772 N N . GLN A 1 101 ? 7.57 2.264 7.145 1 94.31 101 GLN A N 1
ATOM 773 C CA . GLN A 1 101 ? 7 1.698 8.359 1 94.31 101 GLN A CA 1
ATOM 774 C C . GLN A 1 101 ? 5.578 2.207 8.586 1 94.31 101 GLN A C 1
ATOM 776 O O . GLN A 1 101 ? 4.695 1.441 8.984 1 94.31 101 GLN A O 1
ATOM 781 N N . VAL A 1 102 ? 5.355 3.416 8.352 1 94.88 102 VAL A N 1
ATOM 782 C CA . VAL A 1 102 ? 4.023 3.982 8.523 1 94.88 102 VAL A CA 1
ATOM 783 C C . VAL A 1 102 ? 3.057 3.34 7.527 1 94.88 102 VAL A C 1
ATOM 785 O O . VAL A 1 102 ? 1.962 2.914 7.906 1 94.88 102 VAL A O 1
ATOM 788 N N . ILE A 1 103 ? 3.48 3.285 6.262 1 95.25 103 ILE A N 1
ATOM 789 C CA . ILE A 1 103 ? 2.643 2.73 5.203 1 95.25 103 ILE A CA 1
ATOM 790 C C . ILE A 1 103 ? 2.357 1.259 5.492 1 95.25 103 ILE A C 1
ATOM 792 O O . ILE A 1 103 ? 1.271 0.759 5.184 1 95.25 103 ILE A O 1
ATOM 796 N N . ALA A 1 104 ? 3.289 0.615 6.191 1 93.69 104 ALA A N 1
ATOM 797 C CA . ALA A 1 104 ? 3.107 -0.784 6.574 1 93.69 104 ALA A CA 1
ATOM 798 C C . ALA A 1 104 ? 2.125 -0.914 7.734 1 93.69 104 ALA A C 1
ATOM 800 O O . ALA A 1 104 ? 1.315 -1.843 7.77 1 93.69 104 ALA A O 1
ATOM 801 N N . ASP A 1 105 ? 2.117 -0.023 8.578 1 93.5 105 ASP A N 1
ATOM 802 C CA . ASP A 1 105 ? 1.321 -0.115 9.805 1 93.5 105 ASP A CA 1
ATOM 803 C C . ASP A 1 105 ? -0.146 0.201 9.523 1 93.5 105 ASP A C 1
ATOM 805 O O . ASP A 1 105 ? -1.038 -0.346 10.18 1 93.5 105 ASP A O 1
ATOM 809 N N . LEU A 1 106 ? -0.399 0.973 8.609 1 92.75 106 LEU A N 1
ATOM 810 C CA . LEU A 1 106 ? -1.742 1.509 8.422 1 92.75 106 LEU A CA 1
ATOM 811 C C . LEU A 1 106 ? -2.699 0.421 7.945 1 92.75 106 LEU A C 1
ATOM 813 O O . LEU A 1 106 ? -3.791 0.265 8.5 1 92.75 106 LEU A O 1
ATOM 817 N N . PRO A 1 107 ? -2.316 -0.401 7.023 1 90.12 107 PRO A N 1
ATOM 818 C CA . PRO A 1 107 ? -3.238 -1.469 6.629 1 90.12 107 PRO A CA 1
ATOM 819 C C . PRO A 1 107 ? -3.512 -2.461 7.758 1 90.12 107 PRO A C 1
ATOM 821 O O . PRO A 1 107 ? -4.598 -3.041 7.824 1 90.12 107 PRO A O 1
ATOM 824 N N . LEU A 1 108 ? -2.555 -2.666 8.602 1 86.44 108 LEU A N 1
ATOM 825 C CA . LEU A 1 108 ? -2.707 -3.635 9.68 1 86.44 108 LEU A CA 1
ATOM 826 C C . LEU A 1 108 ? -3.689 -3.127 10.734 1 86.44 108 LEU A C 1
ATOM 828 O O . LEU A 1 108 ? -4.367 -3.922 11.391 1 86.44 108 LEU A O 1
ATOM 832 N N . ALA A 1 109 ? -3.666 -1.933 10.797 1 77.12 109 ALA A N 1
ATOM 833 C CA . ALA A 1 109 ? -4.512 -1.317 11.812 1 77.12 109 ALA A CA 1
ATOM 834 C C . ALA A 1 109 ? -5.875 -0.938 11.242 1 77.12 109 ALA A C 1
ATOM 836 O O . ALA A 1 109 ? -6.77 -0.51 11.977 1 77.12 109 ALA A O 1
ATOM 837 N N . TYR A 1 110 ? -5.984 -1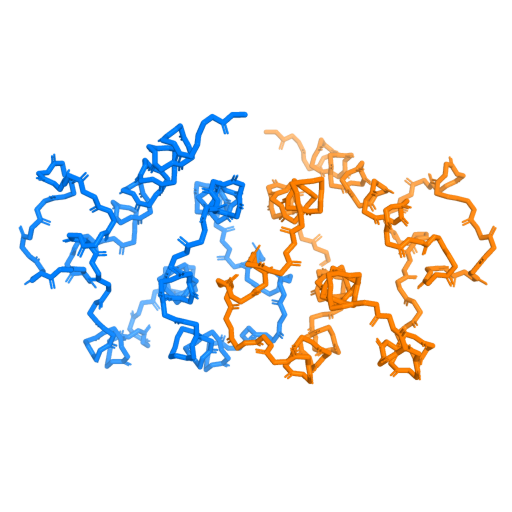.219 10 1 74.75 110 TYR A N 1
ATOM 838 C CA . TYR A 1 110 ? -7.176 -0.735 9.312 1 74.75 110 TYR A CA 1
ATOM 839 C C . TYR A 1 110 ? -8.438 -1.37 9.891 1 74.75 110 TYR A C 1
ATOM 841 O O . TYR A 1 110 ? -8.562 -2.598 9.922 1 74.75 110 TYR A O 1
ATOM 849 N N . ALA A 1 111 ? -9.188 -0.667 10.422 1 67.31 111 ALA A N 1
ATOM 850 C CA . ALA A 1 111 ? -10.461 -1.124 10.977 1 67.31 111 ALA A CA 1
ATOM 851 C C . ALA A 1 111 ? -11.641 -0.517 10.219 1 67.31 111 ALA A C 1
ATOM 853 O O . ALA A 1 111 ? -12.797 -0.694 10.609 1 67.31 111 ALA A O 1
ATOM 854 N N . GLY A 1 112 ? -11.391 -0.093 8.984 1 62.81 112 GLY A N 1
ATOM 855 C CA . GLY A 1 112 ? -12.469 0.536 8.242 1 62.81 112 GLY A CA 1
ATOM 856 C C . GLY A 1 112 ? -12.531 2.039 8.43 1 62.81 112 GLY A C 1
ATOM 857 O O . GLY A 1 112 ? -12.516 2.531 9.555 1 62.81 112 GLY A O 1
ATOM 858 N N . TRP A 1 113 ? -11.898 2.783 7.578 1 56.78 113 TRP A N 1
ATOM 859 C CA . TRP A 1 113 ? -12.07 4.23 7.648 1 56.78 113 TRP A CA 1
ATOM 860 C C . TRP A 1 113 ? -13.484 4.629 7.227 1 56.78 113 TRP A C 1
ATOM 862 O O . TRP A 1 113 ? -14.133 3.918 6.453 1 56.78 113 TRP A O 1
ATOM 872 N N . MET B 1 1 ? 20.828 -2.662 8.523 1 45.88 1 MET B N 1
ATOM 873 C CA . MET B 1 1 ? 20.359 -3.982 8.102 1 45.88 1 MET B CA 1
ATOM 874 C C . MET B 1 1 ? 20.797 -4.277 6.668 1 45.88 1 MET B C 1
ATOM 876 O O . MET B 1 1 ? 20.609 -3.441 5.781 1 45.88 1 MET B O 1
ATOM 880 N N . SER B 1 2 ? 21.609 -5.336 6.508 1 53.56 2 SER B N 1
ATOM 881 C CA . SER B 1 2 ? 22.297 -5.562 5.238 1 53.56 2 SER B CA 1
ATOM 882 C C . SER B 1 2 ? 21.297 -5.816 4.113 1 53.56 2 SER B C 1
ATOM 884 O O . SER B 1 2 ? 20.172 -6.242 4.367 1 53.56 2 SER B O 1
ATOM 886 N N . ALA B 1 3 ? 21.547 -5.324 3.004 1 56.75 3 ALA B N 1
ATOM 887 C CA . ALA B 1 3 ? 20.828 -5.594 1.763 1 56.75 3 ALA B CA 1
ATOM 888 C C . ALA B 1 3 ? 20.328 -7.039 1.72 1 56.75 3 ALA B C 1
ATOM 890 O O . ALA B 1 3 ? 19.203 -7.301 1.282 1 56.75 3 ALA B O 1
ATOM 891 N N . ARG B 1 4 ? 21.078 -7.867 2.301 1 55 4 ARG B N 1
ATOM 892 C CA . ARG B 1 4 ? 20.781 -9.297 2.287 1 55 4 ARG B CA 1
ATOM 893 C C . ARG B 1 4 ? 19.594 -9.609 3.193 1 55 4 ARG B C 1
ATOM 895 O O . ARG B 1 4 ? 18.734 -10.438 2.854 1 55 4 ARG B O 1
ATOM 902 N N . PHE B 1 5 ? 19.609 -9.055 4.355 1 54.31 5 PHE B N 1
ATOM 903 C CA . PHE B 1 5 ? 18.516 -9.242 5.309 1 54.31 5 PHE B CA 1
ATOM 904 C C . PHE B 1 5 ? 17.203 -8.773 4.719 1 54.31 5 PHE B C 1
ATOM 906 O O . PHE B 1 5 ? 16.172 -9.438 4.871 1 54.31 5 PHE B O 1
ATOM 913 N N . TYR B 1 6 ? 17.219 -7.777 3.998 1 59.16 6 TYR B N 1
ATOM 914 C CA . TYR B 1 6 ? 16.016 -7.238 3.354 1 59.16 6 TYR B CA 1
ATOM 915 C C . TYR B 1 6 ? 15.539 -8.156 2.238 1 59.16 6 TYR B C 1
ATOM 917 O O . TYR B 1 6 ? 14.336 -8.391 2.09 1 59.16 6 TYR B O 1
ATOM 925 N N . ASP B 1 7 ? 16.547 -8.758 1.735 1 73.56 7 ASP B N 1
ATOM 926 C CA . ASP B 1 7 ? 16.203 -9.664 0.645 1 73.56 7 ASP B CA 1
ATOM 927 C C . ASP B 1 7 ? 15.484 -10.906 1.171 1 73.56 7 ASP B C 1
ATOM 929 O O . ASP B 1 7 ? 14.469 -11.32 0.614 1 73.56 7 ASP B O 1
ATOM 933 N N . GLU B 1 8 ? 15.969 -11.336 2.273 1 79.88 8 GLU B N 1
ATOM 934 C CA . GLU B 1 8 ? 15.359 -12.539 2.842 1 79.88 8 GLU B CA 1
ATOM 935 C C . GLU B 1 8 ? 13.977 -12.234 3.412 1 79.88 8 GLU B C 1
ATOM 937 O O . GLU B 1 8 ? 13.055 -13.039 3.266 1 79.88 8 GLU B O 1
ATOM 942 N N . THR B 1 9 ? 13.891 -11.109 4.02 1 83.19 9 THR B N 1
ATOM 943 C CA . THR B 1 9 ? 12.617 -10.75 4.637 1 83.19 9 THR B CA 1
ATOM 944 C C . THR B 1 9 ? 11.555 -10.492 3.574 1 83.19 9 THR B C 1
ATOM 946 O O . THR B 1 9 ? 10.398 -10.891 3.74 1 83.19 9 THR B O 1
ATOM 949 N N . VAL B 1 10 ? 12.031 -9.852 2.533 1 85.69 10 VAL B N 1
ATOM 950 C CA . VAL B 1 10 ? 11.094 -9.578 1.451 1 85.69 10 VAL B CA 1
ATOM 951 C C . VAL B 1 10 ? 10.648 -10.891 0.809 1 85.69 10 VAL B C 1
ATOM 953 O O . VAL B 1 10 ? 9.477 -11.062 0.471 1 85.69 10 VAL B O 1
ATOM 956 N N . PHE B 1 11 ? 11.625 -11.781 0.655 1 88.44 11 PHE B N 1
ATOM 957 C CA . PHE B 1 11 ? 11.289 -13.062 0.04 1 88.44 11 PHE B CA 1
ATOM 958 C C . PHE B 1 11 ? 10.305 -13.844 0.906 1 88.44 11 PHE B C 1
ATOM 960 O O . PHE B 1 11 ? 9.359 -14.438 0.392 1 88.44 11 PHE B O 1
ATOM 967 N N . GLN B 1 12 ? 10.453 -13.82 2.158 1 91.12 12 GLN B N 1
ATOM 968 C CA . GLN B 1 12 ? 9.547 -14.531 3.053 1 91.12 12 GLN B CA 1
ATOM 969 C C . GLN B 1 12 ? 8.133 -13.953 2.973 1 91.12 12 GLN B C 1
ATOM 971 O O . GLN B 1 12 ? 7.156 -14.695 2.93 1 91.12 12 GLN B O 1
ATOM 976 N N . ALA B 1 13 ? 8.078 -12.695 2.992 1 92.94 13 ALA B N 1
ATOM 977 C CA . ALA B 1 13 ? 6.77 -12.055 2.861 1 92.94 13 ALA B CA 1
ATOM 978 C C . ALA B 1 13 ? 6.133 -12.383 1.514 1 92.94 13 ALA B C 1
ATOM 980 O O . ALA B 1 13 ? 4.93 -12.656 1.438 1 92.94 13 ALA B O 1
ATOM 981 N N . TRP B 1 14 ? 6.977 -12.336 0.479 1 94.75 14 TRP B N 1
ATOM 982 C CA . TRP B 1 14 ? 6.484 -12.648 -0.857 1 94.75 14 TRP B CA 1
ATOM 983 C C . TRP B 1 14 ? 6.004 -14.094 -0.931 1 94.75 14 TRP B C 1
ATOM 985 O O . TRP B 1 14 ? 4.934 -14.375 -1.479 1 94.75 14 TRP B O 1
ATOM 995 N N . GLN B 1 15 ? 6.75 -14.977 -0.371 1 94.5 15 GLN B N 1
ATOM 996 C CA . GLN B 1 15 ? 6.402 -16.391 -0.353 1 94.5 15 GLN B CA 1
ATOM 997 C C . GLN B 1 15 ? 5.078 -16.625 0.365 1 94.5 15 GLN B C 1
ATOM 999 O O . GLN B 1 15 ? 4.234 -17.391 -0.11 1 94.5 15 GLN B O 1
ATOM 1004 N N . ARG B 1 16 ? 4.898 -16.047 1.447 1 94.94 16 ARG B N 1
ATOM 1005 C CA . ARG B 1 16 ? 3.637 -16.141 2.178 1 94.94 16 ARG B CA 1
ATOM 1006 C C . ARG B 1 16 ? 2.48 -15.602 1.342 1 94.94 16 ARG B C 1
ATOM 1008 O O . ARG B 1 16 ? 1.4 -16.203 1.312 1 94.94 16 ARG B O 1
ATOM 1015 N N . GLY B 1 17 ? 2.732 -14.484 0.687 1 97.06 17 GLY B N 1
ATOM 1016 C CA . GLY B 1 17 ? 1.724 -13.93 -0.202 1 97.06 17 GLY B CA 1
ATOM 1017 C C . GLY B 1 17 ? 1.311 -14.891 -1.305 1 97.06 17 GLY B C 1
ATOM 1018 O O . GLY B 1 17 ? 0.121 -15.039 -1.588 1 97.06 17 GLY B O 1
ATOM 1019 N N . VAL B 1 18 ? 2.287 -15.539 -1.859 1 97.25 18 VAL B N 1
ATOM 1020 C CA . VAL B 1 18 ? 2.031 -16.5 -2.934 1 97.25 18 VAL B CA 1
ATOM 1021 C C . VAL B 1 18 ? 1.201 -17.656 -2.4 1 97.25 18 VAL B C 1
ATOM 1023 O O . VAL B 1 18 ? 0.27 -18.125 -3.064 1 97.25 18 VAL B O 1
ATOM 1026 N N . GLU B 1 19 ? 1.483 -18.062 -1.233 1 96.62 19 GLU B N 1
ATOM 1027 C CA . GLU B 1 19 ? 0.723 -19.156 -0.618 1 96.62 19 GLU B CA 1
ATOM 1028 C C . GLU B 1 19 ? -0.737 -18.75 -0.414 1 96.62 19 GLU B C 1
ATOM 1030 O O . GLU B 1 19 ? -1.644 -19.547 -0.688 1 96.62 19 GLU B O 1
ATOM 1035 N N . ILE B 1 20 ? -0.965 -17.609 -0.006 1 97.19 20 ILE B N 1
ATOM 1036 C CA . ILE B 1 20 ? -2.311 -17.125 0.295 1 97.19 20 ILE B CA 1
ATOM 1037 C C . ILE B 1 20 ? -3.062 -16.844 -1.004 1 97.19 20 ILE B C 1
ATOM 1039 O O . ILE B 1 20 ? -4.234 -17.203 -1.138 1 97.19 20 ILE B O 1
ATOM 1043 N N . ALA B 1 21 ? -2.404 -16.172 -1.968 1 97.69 21 ALA B N 1
ATOM 1044 C CA . ALA B 1 21 ? -3.035 -15.781 -3.227 1 97.69 21 ALA B CA 1
ATOM 1045 C C . ALA B 1 21 ? -3.357 -17 -4.082 1 97.69 21 ALA B C 1
ATOM 1047 O O . ALA B 1 21 ? -4.305 -16.984 -4.871 1 97.69 21 ALA B O 1
ATOM 1048 N N . GLY B 1 22 ? -2.529 -18.094 -3.885 1 96.81 22 GLY B N 1
ATOM 1049 C CA . GLY B 1 22 ? -2.629 -19.281 -4.715 1 96.81 22 GLY B CA 1
ATOM 1050 C C . GLY B 1 22 ? -1.451 -19.453 -5.652 1 96.81 22 GLY B C 1
ATOM 1051 O O . GLY B 1 22 ? -1.292 -18.688 -6.605 1 96.81 22 GLY B O 1
ATOM 1052 N N . PRO B 1 23 ? -0.621 -20.469 -5.387 1 96.19 23 PRO B N 1
ATOM 1053 C CA . PRO B 1 23 ? 0.6 -20.672 -6.172 1 96.19 23 PRO B CA 1
ATOM 1054 C C . PRO B 1 23 ? 0.323 -20.812 -7.668 1 96.19 23 PRO B C 1
ATOM 1056 O O . PRO B 1 23 ? 1.205 -20.547 -8.484 1 96.19 23 PRO B O 1
ATOM 1059 N N . ARG B 1 24 ? -0.876 -21.141 -8.062 1 96.25 24 ARG B N 1
ATOM 1060 C CA . ARG B 1 24 ? -1.219 -21.328 -9.469 1 96.25 24 ARG B CA 1
ATOM 1061 C C . ARG B 1 24 ? -1.073 -20.016 -10.25 1 96.25 24 ARG B C 1
ATOM 1063 O O . ARG B 1 24 ? -0.924 -20.031 -11.469 1 96.25 24 ARG B O 1
ATOM 1070 N N . TRP B 1 25 ? -1.095 -18.891 -9.617 1 97.81 25 TRP B N 1
ATOM 1071 C CA . TRP B 1 25 ? -1.055 -17.594 -10.273 1 97.81 25 TRP B CA 1
ATOM 1072 C C . TRP B 1 25 ? 0.383 -17.109 -10.445 1 97.81 25 TRP B C 1
ATOM 1074 O O . TRP B 1 25 ? 0.621 -16.016 -10.961 1 97.81 25 TRP B O 1
ATOM 1084 N N . PHE B 1 26 ? 1.344 -17.922 -10.07 1 97.56 26 PHE B N 1
ATOM 1085 C CA . PHE B 1 26 ? 2.734 -17.484 -10.07 1 97.56 26 PHE B CA 1
ATOM 1086 C C . PHE B 1 26 ? 3.621 -18.5 -10.781 1 97.56 26 PHE B C 1
ATOM 1088 O O . PHE B 1 26 ? 3.242 -19.656 -10.93 1 97.56 26 PHE B O 1
ATOM 1095 N N . ALA B 1 27 ? 4.785 -18 -11.188 1 95.75 27 ALA B N 1
ATOM 1096 C CA . ALA B 1 27 ? 5.781 -18.812 -11.891 1 95.75 27 ALA B CA 1
ATOM 1097 C C . ALA B 1 27 ? 5.145 -19.578 -13.047 1 95.75 27 ALA B C 1
ATOM 1099 O O . ALA B 1 27 ? 4.547 -18.969 -13.945 1 95.75 27 ALA B O 1
ATOM 1100 N N . ASP B 1 28 ? 5.195 -20.891 -13.07 1 93.94 28 ASP B N 1
ATOM 1101 C CA . ASP B 1 28 ? 4.598 -21.688 -14.133 1 93.94 28 ASP B CA 1
ATOM 1102 C C . ASP B 1 28 ? 3.27 -22.297 -13.688 1 93.94 28 ASP B C 1
ATOM 1104 O O . ASP B 1 28 ? 2.656 -23.078 -14.43 1 93.94 28 ASP B O 1
ATOM 1108 N N . GLY B 1 29 ? 2.82 -21.906 -12.547 1 92.81 29 GLY B N 1
ATOM 1109 C CA . GLY B 1 29 ? 1.556 -22.391 -12.016 1 92.81 29 GLY B CA 1
ATOM 1110 C C . GLY B 1 29 ? 1.685 -23.703 -11.281 1 92.81 29 GLY B C 1
ATOM 1111 O O . GLY B 1 29 ? 0.729 -24.172 -10.656 1 92.81 29 GLY B O 1
ATOM 1112 N N . GLN B 1 30 ? 2.844 -24.297 -11.297 1 90.06 30 GLN B N 1
ATOM 1113 C CA . GLN B 1 30 ? 3.037 -25.609 -10.703 1 90.06 30 GLN B CA 1
ATOM 1114 C C . GLN B 1 30 ? 4.141 -25.578 -9.648 1 90.06 30 GLN B C 1
ATOM 1116 O O . GLN B 1 30 ? 4.266 -26.5 -8.844 1 90.06 30 GLN B O 1
ATOM 1121 N N . THR B 1 31 ? 4.859 -24.484 -9.672 1 87.31 31 THR B N 1
ATOM 1122 C CA . THR B 1 31 ? 5.98 -24.359 -8.742 1 87.31 31 THR B CA 1
ATOM 1123 C C . THR B 1 31 ? 5.488 -24.141 -7.32 1 87.31 31 THR B C 1
ATOM 1125 O O . THR B 1 31 ? 4.637 -23.281 -7.078 1 87.31 31 THR B O 1
ATOM 1128 N N . SER B 1 32 ? 5.949 -24.938 -6.473 1 89.31 32 SER B N 1
ATOM 1129 C CA . SER B 1 32 ? 5.633 -24.734 -5.062 1 89.31 32 SER B CA 1
ATOM 1130 C C . SER B 1 32 ? 6.414 -23.562 -4.484 1 89.31 32 SER B C 1
ATOM 1132 O O . SER B 1 32 ? 7.605 -23.406 -4.75 1 89.31 32 SER B O 1
ATOM 1134 N N . PRO B 1 33 ? 5.695 -22.781 -3.641 1 89.44 33 PRO B N 1
ATOM 1135 C CA . PRO B 1 33 ? 6.406 -21.672 -3.002 1 89.44 33 PRO B CA 1
ATOM 1136 C C . PRO B 1 33 ? 7.605 -22.125 -2.178 1 89.44 33 PRO B C 1
ATOM 1138 O O . PRO B 1 33 ? 8.609 -21.422 -2.09 1 89.44 33 PRO B O 1
ATOM 1141 N N . ASP B 1 34 ? 7.543 -23.312 -1.682 1 90.06 34 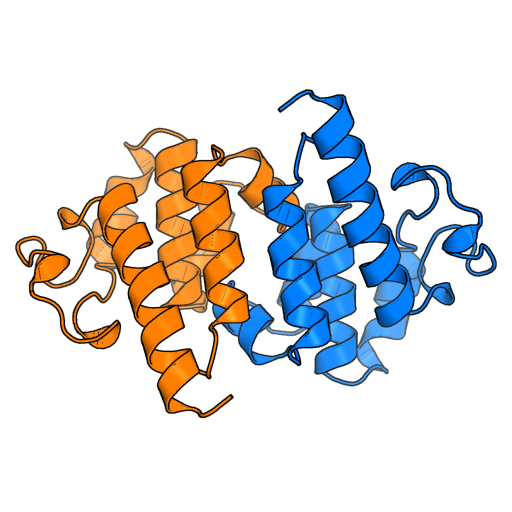ASP B N 1
ATOM 1142 C CA . ASP B 1 34 ? 8.594 -23.812 -0.809 1 90.06 34 ASP B CA 1
ATOM 1143 C C . ASP B 1 34 ? 9.852 -24.156 -1.604 1 90.06 34 ASP B C 1
ATOM 1145 O O . ASP B 1 34 ? 10.953 -24.219 -1.043 1 90.06 34 ASP B O 1
ATOM 1149 N N . SER B 1 35 ? 9.711 -24.328 -2.834 1 89.62 35 SER B N 1
ATOM 1150 C CA . SER B 1 35 ? 10.844 -24.719 -3.67 1 89.62 35 SER B CA 1
ATOM 1151 C C . SER B 1 35 ? 11.562 -23.484 -4.219 1 89.62 35 SER B C 1
ATOM 1153 O O . SER B 1 35 ? 12.664 -23.594 -4.758 1 89.62 35 SER B O 1
ATOM 1155 N N . ALA B 1 36 ? 10.93 -22.359 -4.078 1 89.44 36 ALA B N 1
ATOM 1156 C CA . ALA B 1 36 ? 11.516 -21.125 -4.59 1 89.44 36 ALA B CA 1
ATOM 1157 C C . ALA B 1 36 ? 12.648 -20.641 -3.691 1 89.44 36 ALA B C 1
ATOM 1159 O O . ALA B 1 36 ? 12.617 -20.828 -2.475 1 89.44 36 ALA B O 1
ATOM 1160 N N . THR B 1 37 ? 13.625 -20.016 -4.363 1 86.81 37 THR B N 1
ATOM 1161 C CA . THR B 1 37 ? 14.773 -19.531 -3.607 1 86.81 37 THR B CA 1
ATOM 1162 C C . THR B 1 37 ? 14.82 -18 -3.617 1 86.81 37 THR B C 1
ATOM 1164 O O . THR B 1 37 ? 15.617 -17.391 -2.904 1 86.81 37 THR B O 1
ATOM 1167 N N . SER B 1 38 ? 14 -17.453 -4.445 1 85.94 38 SER B N 1
ATOM 1168 C CA . SER B 1 38 ? 13.867 -16 -4.488 1 85.94 38 SER B CA 1
ATOM 1169 C C . SER B 1 38 ? 12.484 -15.586 -4.98 1 85.94 38 SER B C 1
ATOM 1171 O O . SER B 1 38 ? 11.734 -16.422 -5.5 1 85.94 38 SER B O 1
ATOM 1173 N N . LYS B 1 39 ? 12.227 -14.297 -4.844 1 83.62 39 LYS B N 1
ATOM 1174 C CA . LYS B 1 39 ? 10.953 -13.758 -5.324 1 83.62 39 LYS B CA 1
ATOM 1175 C C . LYS B 1 39 ? 10.852 -13.859 -6.844 1 83.62 39 LYS B C 1
ATOM 1177 O O . LYS B 1 39 ? 9.758 -14 -7.391 1 83.62 39 LYS B O 1
ATOM 1182 N N . TRP B 1 40 ? 11.992 -13.859 -7.582 1 88.25 40 TRP B N 1
ATOM 1183 C CA . TRP B 1 40 ? 12.008 -13.906 -9.039 1 88.25 40 TRP B CA 1
ATOM 1184 C C . TRP B 1 40 ? 11.531 -15.273 -9.539 1 88.25 40 TRP B C 1
ATOM 1186 O O . TRP B 1 40 ? 11.031 -15.383 -10.664 1 88.25 40 TRP B O 1
ATOM 1196 N N . ASP B 1 41 ? 11.617 -16.219 -8.641 1 91.25 41 ASP B N 1
ATOM 1197 C CA . ASP B 1 41 ? 11.148 -17.562 -8.977 1 91.25 41 ASP B CA 1
ATOM 1198 C C . ASP B 1 41 ? 9.633 -17.656 -8.875 1 91.25 41 ASP B C 1
ATOM 1200 O O . ASP B 1 41 ? 9.039 -18.625 -9.336 1 91.25 41 ASP B O 1
ATOM 1204 N N . LEU B 1 42 ? 9.023 -16.594 -8.328 1 94.06 42 LEU B N 1
ATOM 1205 C CA . LEU B 1 42 ? 7.582 -16.594 -8.102 1 94.06 42 LEU B CA 1
ATOM 1206 C C . LEU B 1 42 ? 6.938 -15.359 -8.719 1 94.06 42 LEU B C 1
ATOM 1208 O O . LEU B 1 42 ? 6.16 -14.664 -8.062 1 94.06 42 LEU B O 1
ATOM 1212 N N . SER B 1 43 ? 7.316 -15.141 -9.961 1 95.69 43 SER B N 1
ATOM 1213 C CA . SER B 1 43 ? 6.734 -14.023 -10.695 1 95.69 43 SER B CA 1
ATOM 1214 C C . SER B 1 43 ? 5.262 -14.266 -11.008 1 95.69 43 SER B C 1
ATOM 1216 O O . SER B 1 43 ? 4.871 -15.383 -11.336 1 95.69 43 SER B O 1
ATOM 1218 N N . PRO B 1 44 ? 4.426 -13.219 -10.898 1 97.56 44 PRO B N 1
ATOM 1219 C CA . PRO B 1 44 ? 3.004 -13.398 -11.203 1 97.56 44 PRO B CA 1
ATOM 1220 C C . PRO B 1 44 ? 2.752 -13.68 -12.688 1 97.56 44 PRO B C 1
ATOM 1222 O O . PRO B 1 44 ? 3.434 -13.117 -13.547 1 97.56 44 PRO B O 1
ATOM 1225 N N . ARG B 1 45 ? 1.787 -14.5 -12.93 1 97.69 45 ARG B N 1
ATOM 1226 C CA . ARG B 1 45 ? 1.307 -14.766 -14.281 1 97.69 45 ARG B CA 1
ATOM 1227 C C . ARG B 1 45 ? 0.247 -13.75 -14.695 1 97.69 45 ARG B C 1
ATOM 1229 O O . ARG B 1 45 ? -0.939 -14.07 -14.773 1 97.69 45 ARG B O 1
ATOM 1236 N N . VAL B 1 46 ? 0.688 -12.633 -15.094 1 98 46 VAL B N 1
ATOM 1237 C CA . VAL B 1 46 ? -0.142 -11.438 -15.227 1 98 46 VAL B CA 1
ATOM 1238 C C . VAL B 1 46 ? -1.262 -11.695 -16.234 1 98 46 VAL B C 1
ATOM 1240 O O . VAL B 1 46 ? -2.422 -11.367 -15.977 1 98 46 VAL B O 1
ATOM 1243 N N . ASP B 1 47 ? -0.938 -12.281 -17.375 1 97.31 47 ASP B N 1
ATOM 1244 C CA . ASP B 1 47 ? -1.949 -12.508 -18.406 1 97.31 47 ASP B CA 1
ATOM 1245 C C . ASP B 1 47 ? -3.031 -13.469 -17.906 1 97.31 47 ASP B C 1
ATOM 1247 O O . ASP B 1 47 ? -4.223 -13.234 -18.141 1 97.31 47 ASP B O 1
ATOM 1251 N N . GLU B 1 48 ? -2.611 -14.469 -17.25 1 97.56 48 GLU B N 1
ATOM 1252 C CA . GLU B 1 48 ? -3.574 -15.414 -16.703 1 97.56 48 GLU B CA 1
ATOM 1253 C C . GLU B 1 48 ? -4.418 -14.766 -15.609 1 97.56 48 GLU B C 1
ATOM 1255 O O . GLU B 1 48 ? -5.629 -14.984 -15.539 1 97.56 48 GLU B O 1
ATOM 1260 N N . ILE B 1 49 ? -3.801 -14.016 -14.781 1 98.38 49 ILE B N 1
ATOM 1261 C CA . ILE B 1 49 ? -4.492 -13.32 -13.703 1 98.38 49 ILE B CA 1
ATOM 1262 C C . ILE B 1 49 ? -5.52 -12.352 -14.281 1 98.38 49 ILE B C 1
ATOM 1264 O O . ILE B 1 49 ? -6.672 -12.328 -13.844 1 98.38 49 ILE B O 1
ATOM 1268 N N . ARG B 1 50 ? -5.125 -11.617 -15.25 1 98 50 ARG B N 1
ATOM 1269 C CA . ARG B 1 50 ? -6.012 -10.641 -15.875 1 98 50 ARG B CA 1
ATOM 1270 C C . ARG B 1 50 ? -7.27 -11.312 -16.406 1 98 50 ARG B C 1
ATOM 1272 O O . ARG B 1 50 ? -8.375 -10.766 -16.281 1 98 50 ARG B O 1
ATOM 1279 N N . SER B 1 51 ? -7.105 -12.484 -16.984 1 97.44 51 SER B N 1
ATOM 1280 C CA . SER B 1 51 ? -8.219 -13.188 -17.609 1 97.44 51 SER B CA 1
ATOM 1281 C C . SER B 1 51 ? -9.133 -13.82 -16.562 1 97.44 51 SER B C 1
ATOM 1283 O O . SER B 1 51 ? -10.328 -14 -16.812 1 97.44 51 SER B O 1
ATOM 1285 N N . ALA B 1 52 ? -8.641 -14.047 -15.383 1 96.94 52 ALA B N 1
ATOM 1286 C CA . ALA B 1 52 ? -9.383 -14.875 -14.43 1 96.94 52 ALA B CA 1
ATOM 1287 C C . ALA B 1 52 ? -9.805 -14.078 -13.203 1 96.94 52 ALA B C 1
ATOM 1289 O O . ALA B 1 52 ? -10.641 -14.523 -12.422 1 96.94 52 ALA B O 1
ATOM 1290 N N . ILE B 1 53 ? -9.281 -12.875 -13.016 1 97.19 53 ILE B N 1
ATOM 1291 C CA . ILE B 1 53 ? -9.391 -12.172 -11.734 1 97.19 53 ILE B CA 1
ATOM 1292 C C . ILE B 1 53 ? -10.844 -11.82 -11.461 1 97.19 53 ILE B C 1
ATOM 1294 O O . ILE B 1 53 ? -11.273 -11.781 -10.305 1 97.19 53 ILE B O 1
ATOM 1298 N N . GLY B 1 54 ? -11.633 -11.68 -12.461 1 95.81 54 GLY B N 1
ATOM 1299 C CA . GLY B 1 54 ? -13.047 -11.352 -12.32 1 95.81 54 GLY B CA 1
ATOM 1300 C C . GLY B 1 54 ? -13.867 -12.492 -11.734 1 95.81 54 GLY B C 1
ATOM 1301 O O . GLY B 1 54 ? -14.992 -12.281 -11.289 1 95.81 54 GLY B O 1
ATOM 1302 N N . TRP B 1 55 ? -13.336 -13.727 -11.695 1 96.38 55 TRP B N 1
ATOM 1303 C CA . TRP B 1 55 ? -14.031 -14.891 -11.156 1 96.38 55 TRP B CA 1
ATOM 1304 C C . TRP B 1 55 ? -13.75 -15.055 -9.664 1 96.38 55 TRP B C 1
ATOM 1306 O O . TRP B 1 55 ? -14.43 -15.82 -8.977 1 96.38 55 TRP B O 1
ATOM 1316 N N . LEU B 1 56 ? -12.82 -14.375 -9.102 1 97.44 56 LEU B N 1
ATOM 1317 C CA . LEU B 1 56 ? -12.414 -14.492 -7.711 1 97.44 56 LEU B CA 1
ATOM 1318 C C . LEU B 1 56 ? -13.289 -13.625 -6.809 1 97.44 56 LEU B C 1
ATOM 1320 O O . LEU B 1 56 ? -13.922 -12.68 -7.281 1 97.44 56 LEU B O 1
ATOM 1324 N N . SER B 1 57 ? -13.352 -14.016 -5.512 1 97.31 57 SER B N 1
ATOM 1325 C CA . SER B 1 57 ? -14.023 -13.125 -4.566 1 97.31 57 SER B CA 1
ATOM 1326 C C . SER B 1 57 ? -13.336 -11.766 -4.504 1 97.31 57 SER B C 1
ATOM 1328 O O . SER B 1 57 ? -12.164 -11.641 -4.883 1 97.31 57 SER B O 1
ATOM 1330 N N . SER B 1 58 ? -14 -10.805 -4.074 1 96.5 58 SER B N 1
ATOM 1331 C CA . SER B 1 58 ? -13.469 -9.445 -4.016 1 96.5 58 SER B CA 1
ATOM 1332 C C . SER B 1 58 ? -12.156 -9.398 -3.244 1 96.5 58 SER B C 1
ATOM 1334 O O . SER B 1 58 ? -11.18 -8.789 -3.699 1 96.5 58 SER B O 1
ATOM 1336 N N . GLY B 1 59 ? -12.078 -10.078 -2.049 1 97.25 59 GLY B N 1
ATOM 1337 C CA . GLY B 1 59 ? -10.867 -10.102 -1.238 1 97.25 59 GLY B CA 1
ATOM 1338 C C . GLY B 1 59 ? -9.711 -10.812 -1.909 1 97.25 59 GLY B C 1
ATOM 1339 O O . GLY B 1 59 ? -8.57 -10.352 -1.856 1 97.25 59 GLY B O 1
ATOM 1340 N N . GLU B 1 60 ? -10.039 -11.93 -2.525 1 98.44 60 GLU B N 1
ATOM 1341 C CA . GLU B 1 60 ? -9.008 -12.695 -3.227 1 98.44 60 GLU B CA 1
ATOM 1342 C C . GLU B 1 60 ? -8.469 -11.914 -4.422 1 98.44 60 GLU B C 1
ATOM 1344 O O . GLU B 1 60 ? -7.254 -11.859 -4.637 1 98.44 60 GLU B O 1
ATOM 1349 N N . ALA B 1 61 ? -9.383 -11.344 -5.168 1 98.75 61 ALA B N 1
ATOM 1350 C CA . ALA B 1 61 ? -9 -10.578 -6.352 1 98.75 61 ALA B CA 1
ATOM 1351 C C . ALA B 1 61 ? -8.148 -9.367 -5.98 1 98.75 61 ALA B C 1
ATOM 1353 O O . ALA B 1 61 ? -7.105 -9.125 -6.594 1 98.75 61 ALA B O 1
ATOM 1354 N N . MET B 1 62 ? -8.531 -8.672 -4.965 1 98.56 62 MET B N 1
ATOM 1355 C CA . MET B 1 62 ? -7.805 -7.484 -4.52 1 98.56 62 MET B CA 1
ATOM 1356 C C . MET B 1 62 ? -6.402 -7.848 -4.043 1 98.56 62 MET B C 1
ATOM 1358 O O . MET B 1 62 ? -5.434 -7.152 -4.359 1 98.56 62 MET B O 1
ATOM 1362 N N . PHE B 1 63 ? -6.367 -8.914 -3.311 1 98.56 63 PHE B N 1
ATOM 1363 C CA . PHE B 1 63 ? -5.066 -9.336 -2.801 1 98.56 63 PHE B CA 1
ATOM 1364 C C . PHE B 1 63 ? -4.133 -9.719 -3.943 1 98.56 63 PHE B C 1
ATOM 1366 O O . PHE B 1 63 ? -2.971 -9.312 -3.965 1 98.56 63 PHE B O 1
ATOM 1373 N N . LEU B 1 64 ? -4.656 -10.5 -4.84 1 98.75 64 LEU B N 1
ATOM 1374 C CA . LEU B 1 64 ? -3.859 -10.93 -5.984 1 98.75 64 LEU B CA 1
ATOM 1375 C C . LEU B 1 64 ? -3.383 -9.727 -6.797 1 98.75 64 LEU B C 1
ATOM 1377 O O . LEU B 1 64 ? -2.211 -9.656 -7.168 1 98.75 64 LEU B O 1
ATOM 1381 N N . ALA B 1 65 ? -4.25 -8.781 -7.039 1 98.75 65 ALA B N 1
ATOM 1382 C CA . ALA B 1 65 ? -3.877 -7.566 -7.754 1 98.75 65 ALA B CA 1
ATOM 1383 C C . ALA B 1 65 ? -2.801 -6.793 -7 1 98.75 65 ALA B C 1
ATOM 1385 O O . ALA B 1 65 ? -1.879 -6.242 -7.609 1 98.75 65 ALA B O 1
ATOM 1386 N N . ALA B 1 66 ? -2.92 -6.723 -5.691 1 98.38 66 ALA B N 1
ATOM 1387 C CA . ALA B 1 66 ? -1.919 -6.051 -4.871 1 98.38 66 ALA B CA 1
ATOM 1388 C C . ALA B 1 66 ? -0.563 -6.742 -4.98 1 98.38 66 ALA B C 1
ATOM 1390 O O . ALA B 1 66 ? 0.47 -6.082 -5.105 1 98.38 66 ALA B O 1
ATOM 1391 N N . MET B 1 67 ? -0.563 -8.062 -4.957 1 97.88 67 MET B N 1
ATOM 1392 C CA . MET B 1 67 ? 0.673 -8.812 -5.148 1 97.88 67 MET B CA 1
ATOM 1393 C C . MET B 1 67 ? 1.309 -8.484 -6.492 1 97.88 67 MET B C 1
ATOM 1395 O O . MET B 1 67 ? 2.504 -8.195 -6.566 1 97.88 67 MET B O 1
ATOM 1399 N N . VAL B 1 68 ? 0.533 -8.508 -7.504 1 97.88 68 VAL B N 1
ATOM 1400 C CA . VAL B 1 68 ? 1.047 -8.18 -8.828 1 97.88 68 VAL B CA 1
ATOM 1401 C C . VAL B 1 68 ? 1.629 -6.773 -8.836 1 97.88 68 VAL B C 1
ATOM 1403 O O . VAL B 1 68 ? 2.703 -6.539 -9.391 1 97.88 68 VAL B O 1
ATOM 1406 N N . SER B 1 69 ? 0.946 -5.852 -8.203 1 96.94 69 SER B N 1
ATOM 1407 C CA . SER B 1 69 ? 1.338 -4.445 -8.219 1 96.94 69 SER B CA 1
ATOM 1408 C C . SER B 1 69 ? 2.672 -4.238 -7.508 1 96.94 69 SER B C 1
ATOM 1410 O O . SER B 1 69 ? 3.396 -3.287 -7.805 1 96.94 69 SER B O 1
ATOM 1412 N N . PHE B 1 70 ? 3.018 -5.141 -6.555 1 95.06 70 PHE B N 1
ATOM 1413 C CA . PHE B 1 70 ? 4.312 -5.062 -5.891 1 95.06 70 PHE B CA 1
ATOM 1414 C C . PHE B 1 70 ? 5.418 -5.594 -6.789 1 95.06 70 PHE B C 1
ATOM 1416 O O . PHE B 1 70 ? 6.574 -5.191 -6.668 1 95.06 70 PHE B O 1
ATOM 1423 N N . TYR B 1 71 ? 5.035 -6.543 -7.613 1 93.56 71 TYR B N 1
ATOM 1424 C CA . TYR B 1 71 ? 6.027 -7.148 -8.492 1 93.56 71 TYR B CA 1
ATOM 1425 C C . TYR B 1 71 ? 6.16 -6.359 -9.789 1 93.56 71 TYR B C 1
ATOM 1427 O O . TYR B 1 71 ? 7.27 -6.078 -10.242 1 93.56 71 TYR B O 1
ATOM 1435 N N . ASN B 1 72 ? 5.02 -6.105 -10.391 1 93.81 72 ASN B N 1
ATOM 1436 C CA . ASN B 1 72 ? 4.855 -5.316 -11.609 1 93.81 72 ASN B CA 1
ATOM 1437 C C . ASN B 1 72 ? 3.926 -4.129 -11.391 1 93.81 72 ASN B C 1
ATOM 1439 O O . ASN B 1 72 ? 2.703 -4.27 -11.453 1 93.81 72 ASN B O 1
ATOM 1443 N N . SER B 1 73 ? 4.5 -3 -11.312 1 94.5 73 SER B N 1
ATOM 1444 C CA . SER B 1 73 ? 3.74 -1.827 -10.891 1 94.5 73 SER B CA 1
ATOM 1445 C C . SER B 1 73 ? 2.627 -1.505 -11.883 1 94.5 73 SER B C 1
ATOM 1447 O O . SER B 1 73 ? 1.463 -1.374 -11.5 1 94.5 73 SER B O 1
ATOM 1449 N N . GLU B 1 74 ? 2.887 -1.375 -13.133 1 95.94 74 GLU B N 1
ATOM 1450 C CA . GLU B 1 74 ? 1.938 -0.865 -14.117 1 95.94 74 GLU B CA 1
ATOM 1451 C C . GLU B 1 74 ? 0.774 -1.832 -14.3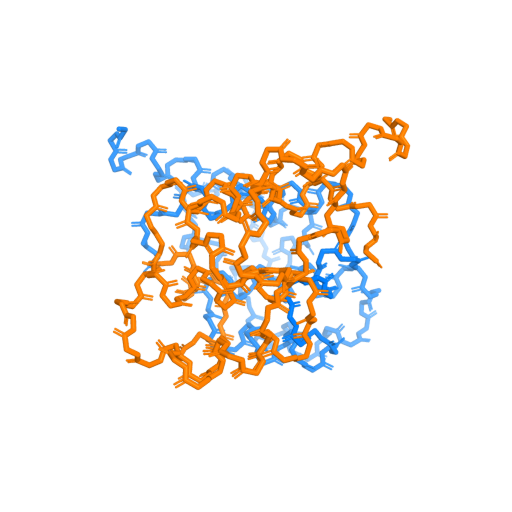12 1 95.94 74 GLU B C 1
ATOM 1453 O O . GLU B 1 74 ? -0.379 -1.486 -14.047 1 95.94 74 GLU B O 1
ATOM 1458 N N . PRO B 1 75 ? 1.042 -3.068 -14.625 1 96.81 75 PRO B N 1
ATOM 1459 C CA . PRO B 1 75 ? -0.118 -3.949 -14.781 1 96.81 75 PRO B CA 1
ATOM 1460 C C . PRO B 1 75 ? -0.835 -4.223 -13.461 1 96.81 75 PRO B C 1
ATOM 1462 O O . PRO B 1 75 ? -2.059 -4.383 -13.445 1 96.81 75 PRO B O 1
ATOM 1465 N N . GLY B 1 76 ? -0.082 -4.301 -12.375 1 97.75 76 GLY B N 1
ATOM 1466 C CA . GLY B 1 76 ? -0.709 -4.461 -11.078 1 97.75 76 GLY B CA 1
ATOM 1467 C C . GLY B 1 76 ? -1.608 -3.297 -10.703 1 97.75 76 GLY B C 1
ATOM 1468 O O . GLY B 1 76 ? -2.695 -3.496 -10.156 1 97.75 76 GLY B O 1
ATOM 1469 N N . GLY B 1 77 ? -1.126 -2.104 -11.023 1 97.19 77 GLY B N 1
ATOM 1470 C CA . GLY B 1 77 ? -1.954 -0.931 -10.797 1 97.19 77 GLY B CA 1
ATOM 1471 C C . GLY B 1 77 ? -3.221 -0.922 -11.633 1 97.19 77 GLY B C 1
ATOM 1472 O O . GLY B 1 77 ? -4.285 -0.521 -11.156 1 97.19 77 GLY B O 1
ATOM 1473 N N . GLU B 1 78 ? -3.111 -1.334 -12.828 1 97.31 78 GLU B N 1
ATOM 1474 C CA . GLU B 1 78 ? -4.277 -1.438 -13.695 1 97.31 78 GLU B CA 1
ATOM 1475 C C . GLU B 1 78 ? -5.297 -2.426 -13.141 1 97.31 78 GLU B C 1
ATOM 1477 O O . GLU B 1 78 ? -6.504 -2.168 -13.172 1 97.31 78 GLU B O 1
ATOM 1482 N N . LEU B 1 79 ? -4.789 -3.537 -12.68 1 98.31 79 LEU B N 1
ATOM 1483 C CA . LEU B 1 79 ? -5.676 -4.535 -12.086 1 98.31 79 LEU B CA 1
ATOM 1484 C C . LEU B 1 79 ? -6.387 -3.975 -10.859 1 98.31 79 LEU B C 1
ATOM 1486 O O . LEU B 1 79 ? -7.598 -4.148 -10.711 1 98.31 79 LEU B O 1
ATOM 1490 N N . LEU B 1 80 ? -5.66 -3.264 -10.008 1 98.19 80 LEU B N 1
ATOM 1491 C CA . LEU B 1 80 ? -6.246 -2.66 -8.82 1 98.19 80 LEU B CA 1
ATOM 1492 C C . LEU B 1 80 ? -7.363 -1.691 -9.195 1 98.19 80 LEU B C 1
ATOM 1494 O O . LEU B 1 80 ? -8.453 -1.747 -8.625 1 98.19 80 LEU B O 1
ATOM 1498 N N . ARG B 1 81 ? -7.133 -0.893 -10.172 1 97.06 81 ARG B N 1
ATOM 1499 C CA . ARG B 1 81 ? -8.133 0.081 -10.602 1 97.06 81 ARG B CA 1
ATOM 1500 C C . ARG B 1 81 ? -9.344 -0.612 -11.219 1 97.06 81 ARG B C 1
ATOM 1502 O O . ARG B 1 81 ? -10.477 -0.182 -11.016 1 97.06 81 ARG B O 1
ATOM 1509 N N . SER B 1 82 ? -9.078 -1.633 -11.969 1 97.12 82 SER B N 1
ATOM 1510 C CA . SER B 1 82 ? -10.18 -2.354 -12.594 1 97.12 82 SER B CA 1
ATOM 1511 C C . SER B 1 82 ? -11.102 -2.973 -11.547 1 97.12 82 SER B C 1
ATOM 1513 O O . SER B 1 82 ? -12.273 -3.229 -11.82 1 97.12 82 SER B O 1
ATOM 1515 N N . LEU B 1 83 ? -10.539 -3.215 -10.352 1 97.94 83 LEU B N 1
ATOM 1516 C CA . LEU B 1 83 ? -11.305 -3.805 -9.258 1 97.94 83 LEU B CA 1
ATOM 1517 C C . LEU B 1 83 ? -11.922 -2.723 -8.375 1 97.94 83 LEU B C 1
ATOM 1519 O O . LEU B 1 83 ? -12.516 -3.025 -7.34 1 97.94 83 LEU B O 1
ATOM 1523 N N . GLY B 1 84 ? -11.695 -1.488 -8.711 1 96.69 84 GLY B N 1
ATOM 1524 C CA . GLY B 1 84 ? -12.312 -0.379 -8.008 1 96.69 84 GLY B CA 1
ATOM 1525 C C . GLY B 1 84 ? -11.422 0.204 -6.922 1 96.69 84 GLY B C 1
ATOM 1526 O O . GLY B 1 84 ? -11.875 1.013 -6.109 1 96.69 84 GLY B O 1
ATOM 1527 N N . ALA B 1 85 ? -10.133 -0.212 -6.863 1 96.81 85 ALA B N 1
ATOM 1528 C CA . ALA B 1 85 ? -9.219 0.381 -5.895 1 96.81 85 ALA B CA 1
ATOM 1529 C C . ALA B 1 85 ? -8.602 1.665 -6.441 1 96.81 85 ALA B C 1
ATOM 1531 O O . ALA B 1 85 ? -7.707 1.621 -7.289 1 96.81 85 ALA B O 1
ATOM 1532 N N . ASN B 1 86 ? -9.008 2.777 -5.859 1 94.56 86 ASN B N 1
ATOM 1533 C CA . ASN B 1 86 ? -8.5 4.07 -6.301 1 94.56 86 ASN B CA 1
ATOM 1534 C C . ASN B 1 86 ? -7.371 4.566 -5.398 1 94.56 86 ASN B C 1
ATOM 1536 O O . ASN B 1 86 ? -6.559 5.395 -5.812 1 94.56 86 ASN B O 1
ATOM 1540 N N . GLY B 1 87 ? -7.332 4.051 -4.242 1 94.25 87 GLY B N 1
ATOM 1541 C CA . GLY B 1 87 ? -6.312 4.41 -3.268 1 94.25 87 GLY B CA 1
ATOM 1542 C C . GLY B 1 87 ? -6.023 3.299 -2.275 1 94.25 87 GLY B C 1
ATOM 1543 O O . GLY B 1 87 ? -6.656 2.242 -2.314 1 94.25 87 GLY B O 1
ATOM 1544 N N . LEU B 1 88 ? -5.176 3.562 -1.348 1 95.62 88 LEU B N 1
ATOM 1545 C CA . LEU B 1 88 ? -4.656 2.555 -0.427 1 95.62 88 LEU B CA 1
ATOM 1546 C C . LEU B 1 88 ? -5.738 2.107 0.552 1 95.62 88 LEU B C 1
ATOM 1548 O O . LEU B 1 88 ? -5.766 0.946 0.963 1 95.62 88 LEU B O 1
ATOM 1552 N N . SER B 1 89 ? -6.68 2.932 0.899 1 94.31 89 SER B N 1
ATOM 1553 C CA . SER B 1 89 ? -7.742 2.545 1.819 1 94.31 89 SER B CA 1
ATOM 1554 C C . SER B 1 89 ? -8.656 1.496 1.197 1 94.31 89 SER B C 1
ATOM 1556 O O . SER B 1 89 ? -9.156 0.609 1.893 1 94.31 89 SER B O 1
ATOM 1558 N N . ASP B 1 90 ? -8.891 1.641 -0.1 1 95.75 90 ASP B N 1
ATOM 1559 C CA . ASP B 1 90 ? -9.734 0.671 -0.791 1 95.75 90 ASP B CA 1
ATOM 1560 C C . ASP B 1 90 ? -9.117 -0.725 -0.747 1 95.75 90 ASP B C 1
ATOM 1562 O O . ASP B 1 90 ? -9.828 -1.719 -0.592 1 95.75 90 ASP B O 1
ATOM 1566 N N . ILE B 1 91 ? -7.801 -0.751 -0.934 1 96.31 91 ILE B N 1
ATOM 1567 C CA . ILE B 1 91 ? -7.09 -2.025 -0.886 1 96.31 91 ILE B CA 1
ATOM 1568 C C . ILE B 1 91 ? -7.191 -2.619 0.517 1 96.31 91 ILE B C 1
ATOM 1570 O O . ILE B 1 91 ? -7.621 -3.764 0.684 1 96.31 91 ILE B O 1
ATOM 1574 N N . ALA B 1 92 ? -6.891 -1.833 1.505 1 94.06 92 ALA B N 1
ATOM 1575 C CA . ALA B 1 92 ? -6.891 -2.305 2.887 1 94.06 92 ALA B CA 1
ATOM 1576 C C . ALA B 1 92 ? -8.281 -2.777 3.303 1 94.06 92 ALA B C 1
ATOM 1578 O O . ALA B 1 92 ? -8.422 -3.797 3.984 1 94.06 92 ALA B O 1
ATOM 1579 N N . ALA B 1 93 ? -9.273 -2.102 2.879 1 92.62 93 ALA B N 1
ATOM 1580 C CA . ALA B 1 93 ? -10.656 -2.385 3.271 1 92.62 93 ALA B CA 1
ATOM 1581 C C . ALA B 1 93 ? -11.125 -3.719 2.699 1 92.62 93 ALA B C 1
ATOM 1583 O O . ALA B 1 93 ? -12.039 -4.348 3.244 1 92.62 93 ALA B O 1
ATOM 1584 N N . SER B 1 94 ? -10.477 -4.156 1.674 1 95.06 94 SER B N 1
ATOM 1585 C CA . SER B 1 94 ? -10.945 -5.34 0.958 1 95.06 94 SER B CA 1
ATOM 1586 C C . SER B 1 94 ? -10.258 -6.602 1.469 1 95.06 94 SER B C 1
ATOM 1588 O O . SER B 1 94 ? -10.617 -7.715 1.08 1 95.06 94 SER B O 1
ATOM 1590 N N . LEU B 1 95 ? -9.312 -6.449 2.396 1 95.75 95 LEU B N 1
ATOM 1591 C CA . LEU B 1 95 ? -8.453 -7.57 2.764 1 95.75 95 LEU B CA 1
ATOM 1592 C C . LEU B 1 95 ? -8.711 -8.008 4.199 1 95.75 95 LEU B C 1
ATOM 1594 O O . LEU B 1 95 ? -8.992 -7.176 5.066 1 95.75 95 LEU B O 1
ATOM 1598 N N . ASP B 1 96 ? -8.703 -9.305 4.379 1 94.12 96 ASP B N 1
ATOM 1599 C CA . ASP B 1 96 ? -8.711 -9.812 5.746 1 94.12 96 ASP B CA 1
ATOM 1600 C C . ASP B 1 96 ? -7.34 -9.648 6.398 1 94.12 96 ASP B C 1
ATOM 1602 O O . ASP B 1 96 ? -6.398 -9.156 5.77 1 94.12 96 ASP B O 1
ATOM 1606 N N . GLU B 1 97 ? -7.191 -10.047 7.641 1 91.56 97 GLU B N 1
ATOM 1607 C CA . GLU B 1 97 ? -6.016 -9.75 8.453 1 91.56 97 GLU B CA 1
ATOM 1608 C C . GLU B 1 97 ? -4.766 -10.406 7.883 1 91.56 97 GLU B C 1
ATOM 1610 O O . GLU B 1 97 ? -3.699 -9.789 7.832 1 91.56 97 GLU B O 1
ATOM 1615 N N . SER B 1 98 ? -4.836 -11.688 7.508 1 94.38 98 SER B N 1
ATOM 1616 C CA . SER B 1 98 ? -3.674 -12.406 6.984 1 94.38 98 SER B CA 1
ATOM 1617 C C . SER B 1 98 ? -3.148 -11.75 5.715 1 94.38 98 SER B C 1
ATOM 1619 O O . SER B 1 98 ? -1.936 -11.617 5.531 1 94.38 98 SER B O 1
ATOM 1621 N N . ARG B 1 99 ? -4.016 -11.297 4.844 1 96.56 99 ARG B N 1
ATOM 1622 C CA . ARG B 1 99 ? -3.646 -10.625 3.604 1 96.56 99 ARG B CA 1
ATOM 1623 C C . ARG B 1 99 ? -3.094 -9.234 3.881 1 96.56 99 ARG B C 1
ATOM 1625 O O . ARG B 1 99 ? -2.104 -8.82 3.273 1 96.56 99 ARG B O 1
ATOM 1632 N N . ARG B 1 100 ? -3.693 -8.57 4.844 1 95.31 100 ARG B N 1
ATOM 1633 C CA . ARG B 1 100 ? -3.18 -7.258 5.223 1 95.31 100 ARG B CA 1
ATOM 1634 C C . ARG B 1 100 ? -1.762 -7.363 5.773 1 95.31 100 ARG B C 1
ATOM 1636 O O . ARG B 1 100 ? -0.932 -6.484 5.539 1 95.31 100 ARG B O 1
ATOM 1643 N N . GLN B 1 101 ? -1.476 -8.383 6.469 1 94.25 101 GLN B N 1
ATOM 1644 C CA . GLN B 1 101 ? -0.139 -8.578 7.02 1 94.25 101 GLN B CA 1
ATOM 1645 C C . GLN B 1 101 ? 0.901 -8.703 5.91 1 94.25 101 GLN B C 1
ATOM 1647 O O . GLN B 1 101 ? 1.998 -8.148 6.016 1 94.25 101 GLN B O 1
ATOM 1652 N N . VAL B 1 102 ? 0.594 -9.375 4.902 1 94.81 102 VAL B N 1
ATOM 1653 C CA . VAL B 1 102 ? 1.521 -9.539 3.787 1 94.81 102 VAL B CA 1
ATOM 1654 C C . VAL B 1 102 ? 1.771 -8.188 3.125 1 94.81 102 VAL B C 1
ATOM 1656 O O . VAL B 1 102 ? 2.92 -7.812 2.875 1 94.81 102 VAL B O 1
ATOM 1659 N N . ILE B 1 103 ? 0.678 -7.465 2.844 1 95.25 103 ILE B N 1
ATOM 1660 C CA . ILE B 1 103 ? 0.774 -6.172 2.176 1 95.25 103 ILE B CA 1
ATOM 1661 C C . ILE B 1 103 ? 1.559 -5.199 3.051 1 95.25 103 ILE B C 1
ATOM 1663 O O . ILE B 1 103 ? 2.285 -4.344 2.539 1 95.25 103 ILE B O 1
ATOM 1667 N N . ALA B 1 104 ? 1.501 -5.418 4.375 1 93.75 104 ALA B N 1
ATOM 1668 C CA . ALA B 1 104 ? 2.25 -4.582 5.312 1 93.75 104 ALA B CA 1
ATOM 1669 C C . ALA B 1 104 ? 3.73 -4.949 5.309 1 93.75 104 ALA B C 1
ATOM 1671 O O . ALA B 1 104 ? 4.594 -4.074 5.398 1 93.75 104 ALA B O 1
ATOM 1672 N N . ASP B 1 105 ? 4.023 -6.137 5.137 1 93.5 105 ASP B N 1
ATOM 1673 C CA . ASP B 1 105 ? 5.395 -6.621 5.254 1 93.5 105 ASP B CA 1
ATOM 1674 C C . ASP B 1 105 ? 6.207 -6.281 4.004 1 93.5 105 ASP B C 1
ATOM 1676 O O . ASP B 1 105 ? 7.414 -6.051 4.086 1 93.5 105 ASP B O 1
ATOM 1680 N N . LEU B 1 106 ? 5.605 -6.203 2.93 1 92.69 106 LEU B N 1
ATOM 1681 C CA . LEU B 1 106 ? 6.324 -6.113 1.662 1 92.69 106 LEU B CA 1
ATOM 1682 C C . LEU B 1 106 ? 7.012 -4.758 1.523 1 92.69 106 LEU B C 1
ATOM 1684 O O . LEU B 1 106 ? 8.195 -4.691 1.187 1 92.69 106 LEU B O 1
ATOM 1688 N N . PRO B 1 107 ? 6.371 -3.68 1.854 1 89.88 107 PRO B N 1
ATOM 1689 C CA . PRO B 1 107 ? 7.082 -2.4 1.764 1 89.88 107 PRO B CA 1
ATOM 1690 C C . PRO B 1 107 ? 8.258 -2.311 2.729 1 89.88 107 PRO B C 1
ATOM 1692 O O . PRO B 1 107 ? 9.25 -1.635 2.438 1 89.88 107 PRO B O 1
ATOM 1695 N N . LEU B 1 108 ? 8.148 -2.943 3.854 1 86.69 108 LEU B N 1
ATOM 1696 C CA . LEU B 1 108 ? 9.203 -2.873 4.859 1 86.69 108 LEU B CA 1
ATOM 1697 C C . LEU B 1 108 ? 10.445 -3.635 4.402 1 86.69 108 LEU B C 1
ATOM 1699 O O . LEU B 1 108 ? 11.57 -3.277 4.762 1 86.69 108 LEU B O 1
ATOM 1703 N N . ALA B 1 109 ? 10.148 -4.574 3.703 1 77.69 109 ALA B N 1
ATOM 1704 C CA . ALA B 1 109 ? 11.242 -5.434 3.248 1 77.69 109 ALA B CA 1
ATOM 1705 C C . ALA B 1 109 ? 11.773 -4.973 1.896 1 77.69 109 ALA B C 1
ATOM 1707 O O . ALA B 1 109 ? 12.773 -5.5 1.405 1 77.69 109 ALA B O 1
ATOM 1708 N N . TYR B 1 110 ? 11.133 -3.957 1.429 1 75.12 110 TYR B N 1
ATOM 1709 C CA . TYR B 1 110 ? 11.445 -3.551 0.062 1 75.12 110 TYR B CA 1
ATOM 1710 C C . TYR B 1 110 ? 12.891 -3.094 -0.056 1 75.12 110 TYR B C 1
ATOM 1712 O O . TYR B 1 110 ? 13.32 -2.18 0.653 1 75.12 110 TYR B O 1
ATOM 1720 N N . ALA B 1 111 ? 13.586 -3.73 -0.719 1 67.38 111 ALA B N 1
ATOM 1721 C CA . ALA B 1 111 ? 14.984 -3.391 -0.963 1 67.38 111 ALA B CA 1
ATOM 1722 C C . ALA B 1 111 ? 15.211 -3.016 -2.426 1 67.38 111 ALA B C 1
ATOM 1724 O O . ALA B 1 111 ? 16.344 -2.783 -2.844 1 67.38 111 ALA B O 1
ATOM 1725 N N . GLY B 1 112 ? 14.148 -2.609 -3.104 1 63.03 112 GLY B N 1
ATOM 1726 C CA . GLY B 1 112 ? 14.312 -2.295 -4.516 1 63.03 112 GLY B CA 1
ATOM 1727 C C . GLY B 1 112 ? 14.117 -3.498 -5.418 1 63.03 112 GLY B C 1
ATOM 1728 O O . GLY B 1 112 ? 14.727 -4.547 -5.203 1 63.03 112 GLY B O 1
ATOM 1729 N N . TRP B 1 113 ? 12.922 -3.703 -5.891 1 56.66 113 TRP B N 1
ATOM 1730 C CA . TRP B 1 113 ? 12.758 -4.754 -6.887 1 56.66 113 TRP B CA 1
ATOM 1731 C C . TRP B 1 113 ? 13.414 -4.367 -8.203 1 56.66 113 TRP B C 1
ATOM 1733 O O . TRP B 1 113 ? 13.547 -3.178 -8.516 1 56.66 113 TRP B O 1
#

Sequence (226 aa):
MSARFYDETVFQAWQRGVEIAGPRWFADGQTSPDSATSKWDLSPRVDEIRSAIGWLSSGEAMFLAAMVSFYNSEPGGELLRSLGANGLSDIAASLDESRRQVIADLPLAYAGWMSARFYDETVFQAWQRGVEIAGPRWFADGQTSPDSATSKWDLSPRVDEIRSAIGWLSSGEAMFLAAMVSFYNSEPGGELLRSLGANGLSDIAASLDESRRQVIADLPLAYAGW

Foldseek 3Di:
DDLVVLQVLLLVLLLLLCVVLQQCQFQVRPDHSVPDDGSVNTQGPLVVLVVCLVVDDLQSSLLSLLSNCLVPVVSSVVSNVVSPNPDDVVSVVSYDDSSVVSSVRNVVSDSDD/DDLVVLQVLLLVLLLLLCVVLQQCQFQVRPDHSVPDDGSVNTQGPLVVLVVCLVVDDLQSSLLSLLSNCLVPVVSSVVSNVVSPNPDDVVSVVSYDDSSVVSSVRNVVSDSDD

pLDDT: mean 91.1, std 11.23, range [45.88, 98.75]

Organism: NCBI:txid185642

Radius of gyration: 17.1 Å; Cα contacts (8 Å, |Δi|>4): 346; chains: 2; bounding box: 36×50×39 Å

Secondary structure (DSSP, 8-state):
--HHHHHHHHHHHHHHHHHHH-GGGBTTS---GGG-SSGGGG-B-HHHHHHHGGGS-HHHHHHHHHHHHHH-HHHHHHHHHHTT--SHHHHHHT--HHHHHHHHHHHHH----/--HHHHHHHHHHHHHHHHHHH-GGGBTTS---GGG-SSGGGG-B-HHHHHHHGGGS-HHHHHHHHHHHHHH-HHHHHHHHHHTT--SHHHHHHT--HHHHHHHHHHHHH----